Protein AF-0000000080182378 (afdb_homodimer)

Nearest PDB structures (foldseek):
  1mqw-assembly1_A-2  TM=9.073E-01  e=6.262E-17  Mycobacterium tuberculosis
  5i8u-assembly2_B  TM=9.066E-01  e=4.336E-16  Mycobacterium tuberculosis
  5i8u-assembly2_A  TM=9.101E-01  e=5.763E-16  Mycobacterium tuberculosis
  5i8u-assembly4_F  TM=8.871E-01  e=2.134E-15  Mycobacterium tuberculosis
  1vhz-assembly1_B  TM=8.682E-01  e=7.081E-13  Escherichia coli

Solvent-accessible surface area (backbone atoms only — not comparable to full-atom values): 18407 Å² total; per-residue (Å²): 98,101,53,77,39,77,75,45,78,44,81,76,46,75,58,89,72,41,34,36,31,39,28,36,30,31,39,56,89,62,49,76,49,73,45,60,32,38,43,40,67,50,29,20,33,34,44,40,37,70,87,63,37,33,49,34,31,31,37,75,27,71,45,60,72,42,72,38,45,36,47,39,56,46,54,54,66,87,66,48,88,63,56,60,70,58,43,33,53,49,35,38,25,26,61,54,10,33,45,59,78,39,75,44,82,52,45,56,30,30,48,59,36,83,36,17,46,24,41,30,43,30,30,39,29,29,68,65,41,87,52,72,57,55,57,56,85,91,41,75,73,52,43,62,50,78,35,43,57,69,53,51,55,47,30,42,62,69,54,51,37,27,42,16,60,43,42,16,47,51,29,37,59,70,64,53,75,133,96,101,51,76,40,78,74,45,76,42,80,76,46,76,58,90,72,40,36,36,30,40,29,37,30,31,40,55,89,63,49,76,49,75,45,61,31,38,44,42,67,53,28,20,33,34,45,38,36,68,87,62,37,34,50,34,29,31,38,75,28,70,45,60,71,42,74,37,46,34,48,39,56,46,53,53,68,88,67,47,89,64,58,62,69,60,43,31,53,49,34,38,24,28,61,55,10,34,46,57,77,41,76,44,81,53,46,56,29,29,48,58,37,84,36,16,47,24,42,30,43,30,30,38,28,28,67,63,41,86,54,71,56,56,57,54,84,91,42,74,73,51,43,62,50,79,35,43,57,67,51,50,54,49,30,42,63,70,55,51,38,27,42,17,62,42,43,17,48,50,28,37,58,72,64,52,75,133

Radius of gyration: 19.99 Å; Cα contacts (8 Å, |Δi|>4): 884; chains: 2; bounding box: 48×55×43 Å

Structure (mmCIF, N/CA/C/O backbone):
data_AF-0000000080182378-model_v1
#
loop_
_entity.id
_entity.type
_entity.pdbx_description
1 polymer 'ADP-ribose pyrophosphatase'
#
loop_
_atom_site.group_PDB
_atom_site.id
_atom_site.type_symbol
_atom_site.label_atom_id
_atom_site.label_alt_id
_atom_site.label_comp_id
_atom_site.label_asym_id
_atom_site.label_entity_id
_atom_site.label_seq_id
_atom_site.pdbx_PDB_ins_code
_atom_site.Cartn_x
_atom_site.Cartn_y
_atom_site.Cartn_z
_atom_site.occupancy
_atom_site.B_iso_or_equiv
_atom_site.auth_seq_id
_atom_site.auth_comp_id
_atom_site.auth_asym_id
_atom_site.auth_atom_id
_atom_site.pdbx_PDB_model_num
ATOM 1 N N . MET A 1 1 ? 6.867 29.266 -9.531 1 48.16 1 MET A N 1
ATOM 2 C CA . MET A 1 1 ? 6.504 28.047 -10.242 1 48.16 1 MET A CA 1
ATOM 3 C C . MET A 1 1 ? 5.602 27.156 -9.383 1 48.16 1 MET A C 1
ATOM 5 O O . MET A 1 1 ? 5.965 26.797 -8.266 1 48.16 1 MET A O 1
ATOM 9 N N . PRO A 1 2 ? 4.301 27.062 -9.664 1 62.22 2 PRO A N 1
ATOM 10 C CA . PRO A 1 2 ? 3.193 26.531 -8.875 1 62.22 2 PRO A CA 1
ATOM 11 C C . PRO A 1 2 ? 3.359 25.031 -8.578 1 62.22 2 PRO A C 1
ATOM 13 O O . PRO A 1 2 ? 2.545 24.453 -7.855 1 62.22 2 PRO A O 1
ATOM 16 N N . PHE A 1 3 ? 4.574 24.438 -9.055 1 82.94 3 PHE A N 1
ATOM 17 C CA . PHE A 1 3 ? 4.727 23 -8.914 1 82.94 3 PHE A CA 1
ATOM 18 C C . PHE A 1 3 ? 6.145 22.641 -8.477 1 82.94 3 PHE A C 1
ATOM 20 O O . PHE A 1 3 ? 7.047 23.484 -8.539 1 82.94 3 PHE A O 1
ATOM 27 N N . ILE A 1 4 ? 6.41 21.594 -7.77 1 91.62 4 ILE A N 1
ATOM 28 C CA . ILE A 1 4 ? 7.715 21.031 -7.438 1 91.62 4 ILE A CA 1
ATOM 29 C C . ILE A 1 4 ? 8.5 20.75 -8.719 1 91.62 4 ILE A C 1
ATOM 31 O O . ILE A 1 4 ? 8.023 20.031 -9.602 1 91.62 4 ILE A O 1
ATOM 35 N N . GLU A 1 5 ? 9.672 21.406 -8.805 1 94 5 GLU A N 1
ATOM 36 C CA . GLU A 1 5 ? 10.523 21.25 -9.977 1 94 5 GLU A CA 1
ATOM 37 C C . GLU A 1 5 ? 11.656 20.266 -9.711 1 94 5 GLU A C 1
ATOM 39 O O . GLU A 1 5 ? 12.383 20.391 -8.719 1 94 5 GLU A O 1
ATOM 44 N N . ARG A 1 6 ? 11.836 19.312 -10.547 1 97 6 ARG A N 1
ATOM 45 C CA . ARG A 1 6 ? 13.008 18.453 -10.477 1 97 6 ARG A CA 1
ATOM 46 C C . ARG A 1 6 ? 14.234 19.141 -11.062 1 97 6 ARG A C 1
ATOM 48 O O . ARG A 1 6 ? 14.266 19.453 -12.25 1 97 6 ARG A O 1
ATOM 55 N N . VAL A 1 7 ? 15.227 19.312 -10.266 1 97.81 7 VAL A N 1
ATOM 56 C CA . VAL A 1 7 ? 16.422 20.047 -10.648 1 97.81 7 VAL A CA 1
ATOM 57 C C . VAL A 1 7 ? 17.484 19.094 -11.188 1 97.81 7 VAL A C 1
ATOM 59 O O . VAL A 1 7 ? 18.203 19.422 -12.125 1 97.81 7 VAL A O 1
ATOM 62 N N . ALA A 1 8 ? 17.594 18 -10.539 1 98.19 8 ALA A N 1
ATOM 63 C CA . ALA A 1 8 ? 18.547 16.953 -10.914 1 98.19 8 ALA A CA 1
ATOM 64 C C . ALA A 1 8 ? 18.062 15.586 -10.461 1 98.19 8 ALA A C 1
ATOM 66 O O . ALA A 1 8 ? 17.203 15.477 -9.586 1 98.19 8 ALA A O 1
ATOM 67 N N . THR A 1 9 ? 18.625 14.539 -11.133 1 98.25 9 THR A N 1
ATOM 68 C CA . THR A 1 9 ? 18.297 13.164 -10.766 1 98.25 9 THR A CA 1
ATOM 69 C C . THR A 1 9 ? 19.547 12.281 -10.836 1 98.25 9 THR A C 1
ATOM 71 O O . THR A 1 9 ? 20.391 12.445 -11.727 1 98.25 9 THR A O 1
ATOM 74 N N . ARG A 1 10 ? 19.625 11.43 -9.836 1 97.94 10 ARG A N 1
ATOM 75 C CA . ARG A 1 10 ? 20.703 10.453 -9.797 1 97.94 10 ARG A CA 1
ATOM 76 C C . ARG A 1 10 ? 20.188 9.062 -9.438 1 97.94 10 ARG A C 1
ATOM 78 O O . ARG A 1 10 ? 19.391 8.914 -8.516 1 97.94 10 ARG A O 1
ATOM 85 N N . GLU A 1 11 ? 20.641 8.031 -10.188 1 98.31 11 GLU A N 1
ATOM 86 C CA . GLU A 1 11 ? 20.375 6.645 -9.82 1 98.31 11 GLU A CA 1
ATOM 87 C C . GLU A 1 11 ? 21.281 6.191 -8.68 1 98.31 11 GLU A C 1
ATOM 89 O O . GLU A 1 11 ? 22.516 6.199 -8.812 1 98.31 11 GLU A O 1
ATOM 94 N N . ILE A 1 12 ? 20.719 5.781 -7.602 1 98.12 12 ILE A N 1
ATOM 95 C CA . ILE A 1 12 ? 21.469 5.379 -6.41 1 98.12 12 ILE A CA 1
ATOM 96 C C . ILE A 1 12 ? 21.75 3.881 -6.457 1 98.12 12 ILE A C 1
ATOM 98 O O . ILE A 1 12 ? 22.797 3.424 -6.008 1 98.12 12 ILE A O 1
ATOM 102 N N . TYR A 1 13 ? 20.812 3.178 -6.926 1 97.88 13 TYR A N 1
ATOM 103 C CA . TYR A 1 13 ? 20.859 1.723 -6.84 1 97.88 13 TYR A CA 1
ATOM 104 C C . TYR A 1 13 ? 19.953 1.086 -7.883 1 97.88 13 TYR A C 1
ATOM 106 O O . TYR A 1 13 ? 18.906 1.645 -8.227 1 97.88 13 TYR A O 1
ATOM 114 N N . ARG A 1 14 ? 20.359 -0.115 -8.445 1 96.38 14 ARG A N 1
ATOM 115 C CA . ARG A 1 14 ? 19.562 -0.891 -9.383 1 96.38 14 ARG A CA 1
ATOM 116 C C . ARG A 1 14 ? 19.781 -2.387 -9.188 1 96.38 14 ARG A C 1
ATOM 118 O O . ARG A 1 14 ? 20.922 -2.83 -8.984 1 96.38 14 ARG A O 1
ATOM 125 N N . ASN A 1 15 ? 18.781 -3.162 -9.195 1 93.5 15 ASN A N 1
ATOM 126 C CA . ASN A 1 15 ? 18.812 -4.613 -9.359 1 93.5 15 ASN A CA 1
ATOM 127 C C . ASN A 1 15 ? 17.672 -5.102 -10.242 1 93.5 15 ASN A C 1
ATOM 129 O O . ASN A 1 15 ? 16.938 -4.297 -10.828 1 93.5 15 ASN A O 1
ATOM 133 N N . PRO A 1 16 ? 17.469 -6.348 -10.445 1 89.06 16 PRO A N 1
ATOM 134 C CA . PRO A 1 16 ? 16.469 -6.816 -11.398 1 89.06 16 PRO A CA 1
ATOM 135 C C . PRO A 1 16 ? 15.039 -6.43 -11 1 89.06 16 PRO A C 1
ATOM 137 O O . PRO A 1 16 ? 14.148 -6.379 -11.859 1 89.06 16 PRO A O 1
ATOM 140 N N . TRP A 1 17 ? 14.852 -6.031 -9.773 1 91.5 17 TRP A N 1
ATOM 141 C CA . TRP A 1 17 ? 13.477 -5.902 -9.297 1 91.5 17 TRP A CA 1
ATOM 142 C C . TRP A 1 17 ? 13.117 -4.438 -9.062 1 91.5 17 TRP A C 1
ATOM 144 O O . TRP A 1 17 ? 11.945 -4.07 -9.078 1 91.5 17 TRP A O 1
ATOM 154 N N . LEU A 1 18 ? 14.188 -3.576 -8.781 1 94.12 18 LEU A N 1
ATOM 155 C CA . LEU A 1 18 ? 13.844 -2.191 -8.484 1 94.12 18 LEU A CA 1
ATOM 156 C C . LEU A 1 18 ? 15.008 -1.258 -8.797 1 94.12 18 LEU A C 1
ATOM 158 O O . LEU A 1 18 ? 16.141 -1.706 -8.945 1 94.12 18 LEU A O 1
ATOM 162 N N . VAL A 1 19 ? 14.633 0.014 -8.984 1 96.44 19 VAL A N 1
ATOM 163 C CA . VAL A 1 19 ? 15.594 1.106 -9.125 1 96.44 19 VAL A CA 1
ATOM 164 C C . VAL A 1 19 ? 15.312 2.18 -8.07 1 96.44 19 VAL A C 1
ATOM 166 O O . VAL A 1 19 ? 14.156 2.557 -7.855 1 96.44 19 VAL A O 1
ATOM 169 N N . LEU A 1 20 ? 16.328 2.625 -7.355 1 98.31 20 LEU A N 1
ATOM 170 C CA . LEU A 1 20 ? 16.234 3.773 -6.461 1 98.31 20 LEU A CA 1
ATOM 171 C C . LEU A 1 20 ? 16.938 4.992 -7.066 1 98.31 20 LEU A C 1
ATOM 173 O O . LEU A 1 20 ? 18.109 4.926 -7.418 1 98.31 20 LEU A O 1
ATOM 177 N N . ARG A 1 21 ? 16.172 6.043 -7.195 1 98.44 21 ARG A N 1
ATOM 178 C CA . ARG A 1 21 ? 16.781 7.309 -7.613 1 98.44 21 ARG A CA 1
ATOM 179 C C . ARG A 1 21 ? 16.531 8.398 -6.574 1 98.44 21 ARG A C 1
ATOM 181 O O . ARG A 1 21 ? 15.57 8.336 -5.809 1 98.44 21 ARG A O 1
ATOM 188 N N . GLU A 1 22 ? 17.391 9.367 -6.535 1 98.31 22 GLU A N 1
ATOM 189 C CA . GLU A 1 22 ? 17.219 10.586 -5.754 1 98.31 22 GLU A CA 1
ATOM 190 C C . GLU A 1 22 ? 17.125 11.812 -6.664 1 98.31 22 GLU A C 1
ATOM 192 O O . GLU A 1 22 ? 17.953 12.008 -7.543 1 98.31 22 GLU A O 1
ATOM 197 N N . ASP A 1 23 ? 16.125 12.539 -6.457 1 98.12 23 ASP A N 1
ATOM 198 C CA . ASP A 1 23 ? 15.875 13.766 -7.211 1 98.12 23 ASP A CA 1
ATOM 199 C C . ASP A 1 23 ? 16.078 15 -6.34 1 98.12 23 ASP A C 1
ATOM 201 O O . ASP A 1 23 ? 15.492 15.117 -5.266 1 98.12 23 ASP A O 1
ATOM 205 N N . ASP A 1 24 ? 16.938 15.875 -6.789 1 98.06 24 ASP A N 1
ATOM 206 C CA . ASP A 1 24 ? 16.953 17.219 -6.238 1 98.06 24 ASP A CA 1
ATOM 207 C C . ASP A 1 24 ? 15.766 18.047 -6.758 1 98.06 24 ASP A C 1
ATOM 209 O O . ASP A 1 24 ? 15.508 18.062 -7.961 1 98.06 24 ASP A O 1
ATOM 213 N N . ILE A 1 25 ? 15.094 18.641 -5.766 1 96.81 25 ILE A N 1
ATOM 214 C CA . ILE A 1 25 ? 13.914 19.375 -6.203 1 96.81 25 ILE A CA 1
ATOM 215 C C . ILE A 1 25 ? 13.984 20.812 -5.676 1 96.81 25 ILE A C 1
ATOM 217 O O . ILE A 1 25 ? 14.805 21.125 -4.812 1 96.81 25 ILE A O 1
ATOM 221 N N . ARG A 1 26 ? 13.188 21.672 -6.34 1 95.44 26 ARG A N 1
ATOM 222 C CA . ARG A 1 26 ? 12.875 23.016 -5.859 1 95.44 26 ARG A CA 1
ATOM 223 C C . ARG A 1 26 ? 11.375 23.156 -5.602 1 95.44 26 ARG A C 1
ATOM 225 O O . ARG A 1 26 ? 10.555 22.891 -6.48 1 95.44 26 ARG A O 1
ATOM 232 N N . ARG A 1 27 ? 11.078 23.578 -4.395 1 92.56 27 ARG A N 1
ATOM 233 C CA . ARG A 1 27 ? 9.688 23.766 -4.016 1 92.56 27 ARG A CA 1
ATOM 234 C C . ARG A 1 27 ? 9.125 25.062 -4.574 1 92.56 27 ARG A C 1
ATOM 236 O O . ARG A 1 27 ? 9.875 25.906 -5.078 1 92.56 27 ARG A O 1
ATOM 243 N N . PRO A 1 28 ? 7.809 25.219 -4.531 1 88.06 28 PRO A N 1
ATOM 244 C CA . PRO A 1 28 ? 7.227 26.453 -5.066 1 88.06 28 PRO A CA 1
ATOM 245 C C . PRO A 1 28 ? 7.777 27.703 -4.391 1 88.06 28 PRO A C 1
ATOM 247 O O . PRO A 1 28 ? 7.879 28.75 -5.027 1 88.06 28 PRO A O 1
ATOM 250 N N . ASP A 1 29 ? 8.18 27.594 -3.135 1 90 29 ASP A N 1
ATOM 251 C CA . ASP A 1 29 ? 8.703 28.75 -2.408 1 90 29 ASP A CA 1
ATOM 252 C C . ASP A 1 29 ? 10.18 28.969 -2.705 1 90 29 ASP A C 1
ATOM 254 O O . ASP A 1 29 ? 10.82 29.859 -2.127 1 90 29 ASP A O 1
ATOM 258 N N . GLY A 1 30 ? 10.727 28.078 -3.512 1 92.38 30 GLY A N 1
ATOM 259 C CA . GLY A 1 30 ? 12.109 28.219 -3.936 1 92.38 30 GLY A CA 1
ATOM 260 C C . GLY A 1 30 ? 13.078 27.375 -3.123 1 92.38 30 GLY A C 1
ATOM 261 O O . GLY A 1 30 ? 14.227 27.188 -3.518 1 92.38 30 GLY A O 1
ATOM 262 N N . SER A 1 31 ? 12.672 26.812 -2.008 1 93.62 31 SER A N 1
ATOM 263 C CA . SER A 1 31 ? 13.562 26.047 -1.143 1 93.62 31 SER A CA 1
ATOM 264 C C . SER A 1 31 ? 13.938 24.719 -1.775 1 93.62 31 SER A C 1
ATOM 266 O O . SER A 1 31 ? 13.125 24.094 -2.465 1 93.62 31 SER A O 1
ATOM 268 N N . PRO A 1 32 ? 15.164 24.359 -1.488 1 95.19 32 PRO A N 1
ATOM 269 C CA . PRO A 1 32 ? 15.609 23.078 -2.035 1 95.19 32 PRO A CA 1
ATOM 270 C C . PRO A 1 32 ? 15.117 21.891 -1.217 1 95.19 32 PRO A C 1
ATOM 272 O O . PRO A 1 32 ? 14.672 22.062 -0.08 1 95.19 32 PRO A O 1
ATOM 275 N N . GLY A 1 33 ? 15.078 20.719 -1.892 1 94.31 33 GLY A N 1
ATOM 276 C CA . GLY A 1 33 ? 14.781 19.453 -1.24 1 94.31 33 GLY A CA 1
ATOM 277 C C . GLY A 1 33 ? 15.18 18.25 -2.068 1 94.31 33 GLY A C 1
ATOM 278 O O . GLY A 1 33 ? 15.828 18.391 -3.109 1 94.31 33 GLY A O 1
ATOM 279 N N . ILE A 1 34 ? 14.859 17.094 -1.517 1 96.06 34 ILE A N 1
ATOM 280 C CA . ILE A 1 34 ? 15.109 15.859 -2.256 1 96.06 34 ILE A CA 1
ATOM 281 C C . ILE A 1 34 ? 13.891 14.938 -2.152 1 96.06 34 ILE A C 1
ATOM 283 O O . ILE A 1 34 ? 13.125 15.023 -1.192 1 96.06 34 ILE A O 1
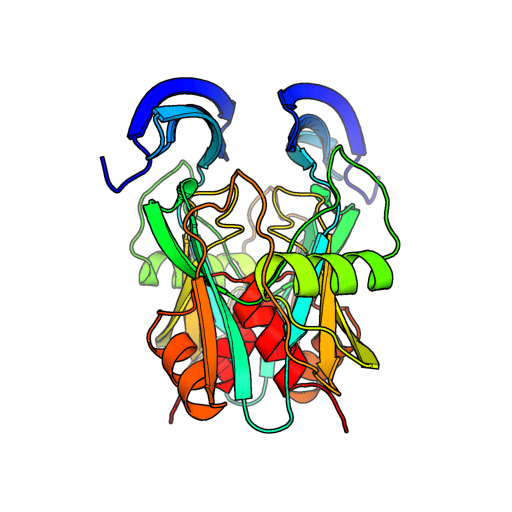ATOM 287 N N . TYR A 1 35 ? 13.75 14.188 -3.217 1 96.75 35 TYR A N 1
ATOM 288 C CA . TYR A 1 35 ? 12.898 13 -3.148 1 96.75 35 TYR A CA 1
ATOM 289 C C . TYR A 1 35 ? 13.688 11.75 -3.52 1 96.75 35 TYR A C 1
ATOM 291 O O . TYR A 1 35 ? 14.43 11.742 -4.504 1 96.75 35 TYR A O 1
ATOM 299 N N . SER A 1 36 ? 13.562 10.773 -2.666 1 97.56 36 SER A N 1
ATOM 300 C CA . SER A 1 36 ? 13.93 9.422 -3.09 1 97.56 36 SER A CA 1
ATOM 301 C C . SER A 1 36 ? 12.734 8.688 -3.682 1 97.56 36 SER A C 1
ATOM 303 O O . SER A 1 36 ? 11.641 8.688 -3.098 1 97.56 36 SER A O 1
ATOM 305 N N . VAL A 1 37 ? 12.961 8.07 -4.855 1 98.38 37 VAL A N 1
ATOM 306 C CA . VAL A 1 37 ? 11.875 7.395 -5.555 1 98.38 37 VAL A CA 1
ATOM 307 C C . VAL A 1 37 ? 12.289 5.969 -5.902 1 98.38 37 VAL A C 1
ATOM 309 O O . VAL A 1 37 ? 13.328 5.758 -6.539 1 98.38 37 VAL A O 1
ATOM 312 N N . VAL A 1 38 ? 11.516 4.996 -5.453 1 97.81 38 VAL A N 1
ATOM 313 C CA . VAL A 1 38 ? 11.688 3.604 -5.859 1 97.81 38 VAL A CA 1
ATOM 314 C C . VAL A 1 38 ? 10.805 3.311 -7.07 1 97.81 38 VAL A C 1
ATOM 316 O O . VAL A 1 38 ? 9.578 3.416 -6.996 1 97.81 38 VAL A O 1
ATOM 319 N N . ASP A 1 39 ? 11.469 2.949 -8.148 1 95.88 39 ASP A N 1
ATOM 320 C CA . ASP A 1 39 ? 10.766 2.574 -9.367 1 95.88 39 ASP A CA 1
ATOM 321 C C . ASP A 1 39 ? 10.711 1.057 -9.523 1 95.88 39 ASP A C 1
ATOM 323 O O . ASP A 1 39 ? 11.734 0.378 -9.445 1 95.88 39 ASP A O 1
ATOM 327 N N . LYS A 1 40 ? 9.57 0.537 -9.656 1 94.88 40 LYS A N 1
ATOM 328 C CA . LYS A 1 40 ? 9.258 -0.843 -10.008 1 94.88 40 LYS A CA 1
ATOM 329 C C . LYS A 1 40 ? 8.234 -0.897 -11.141 1 94.88 40 LYS A C 1
ATOM 331 O O . LYS A 1 40 ? 7.445 0.034 -11.312 1 94.88 40 LYS A O 1
ATOM 336 N N . PRO A 1 41 ? 8.289 -1.984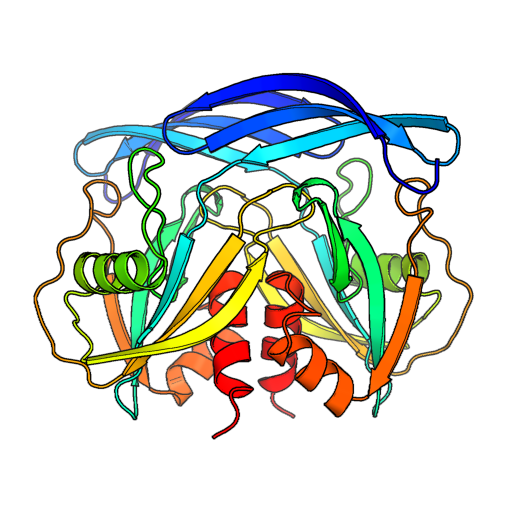 -11.945 1 94.44 41 PRO A N 1
ATOM 337 C CA . PRO A 1 41 ? 7.215 -2.109 -12.93 1 94.44 41 PRO A CA 1
ATOM 338 C C . PRO A 1 41 ? 5.828 -2.145 -12.289 1 94.44 41 PRO A C 1
ATOM 340 O O . PRO A 1 41 ? 5.664 -2.688 -11.195 1 94.44 41 PRO A O 1
ATOM 343 N N . HIS A 1 42 ? 4.879 -1.525 -13.031 1 95.62 42 HIS A N 1
ATOM 344 C CA . HIS A 1 42 ? 3.494 -1.658 -12.602 1 95.62 42 HIS A CA 1
ATOM 345 C C . HIS A 1 42 ? 3.078 -3.123 -12.523 1 95.62 42 HIS A C 1
ATOM 347 O O . HIS A 1 42 ? 3.688 -3.98 -13.172 1 95.62 42 HIS A O 1
ATOM 353 N N . TYR A 1 43 ? 2.115 -3.385 -11.711 1 97 43 TYR A N 1
ATOM 354 C CA . TYR A 1 43 ? 1.758 -4.781 -11.492 1 97 43 TYR A CA 1
ATOM 355 C C . TYR A 1 43 ? 0.251 -4.984 -11.609 1 97 43 TYR A C 1
ATOM 357 O O . TYR A 1 43 ? -0.502 -4.016 -11.742 1 97 43 TYR A O 1
ATOM 365 N N . ALA A 1 44 ? -0.156 -6.254 -11.68 1 98.31 44 ALA A N 1
ATOM 366 C CA . ALA A 1 44 ? -1.559 -6.66 -11.633 1 98.31 44 ALA A CA 1
ATOM 367 C C . ALA A 1 44 ? -1.88 -7.383 -10.328 1 98.31 44 ALA A C 1
ATOM 369 O O . ALA A 1 44 ? -1.073 -8.172 -9.836 1 98.31 44 ALA A O 1
ATOM 370 N N . LEU A 1 45 ? -2.988 -7.062 -9.773 1 98.81 45 LEU A N 1
ATOM 371 C CA . LEU A 1 45 ? -3.562 -7.734 -8.617 1 98.81 45 LEU A CA 1
ATOM 372 C C . LEU A 1 45 ? -4.93 -8.32 -8.945 1 98.81 45 LEU A C 1
ATOM 374 O O . LEU A 1 45 ? -5.797 -7.621 -9.477 1 98.81 45 LEU A O 1
ATOM 378 N N . VAL A 1 46 ? -5.125 -9.57 -8.688 1 98.94 46 VAL A N 1
ATOM 379 C CA . VAL A 1 46 ? -6.34 -10.258 -9.125 1 98.94 46 VAL A CA 1
ATOM 380 C C . VAL A 1 46 ? -7.129 -10.727 -7.902 1 98.94 46 VAL A C 1
ATOM 382 O O . VAL A 1 46 ? -6.562 -11.32 -6.98 1 98.94 46 VAL A O 1
ATOM 385 N N . VAL A 1 47 ? -8.367 -10.414 -7.883 1 98.94 47 VAL A N 1
ATOM 386 C CA . VAL A 1 47 ? -9.328 -10.953 -6.922 1 98.94 47 VAL A CA 1
ATOM 387 C C . VAL A 1 47 ? -10.117 -12.094 -7.559 1 98.94 47 VAL A C 1
ATOM 389 O O . VAL A 1 47 ? -11.156 -11.867 -8.18 1 98.94 47 VAL A O 1
ATOM 392 N N . PRO A 1 48 ? -9.578 -13.281 -7.43 1 98.88 48 PRO A N 1
ATOM 393 C CA . PRO A 1 48 ? -10.328 -14.414 -7.973 1 98.88 48 PRO A CA 1
ATOM 394 C C . PRO A 1 48 ? -11.57 -14.742 -7.156 1 98.88 48 PRO A C 1
ATOM 396 O O . PRO A 1 48 ? -11.484 -14.984 -5.949 1 98.88 48 PRO A O 1
ATOM 399 N N . TYR A 1 49 ? -12.672 -14.773 -7.777 1 98.69 49 TYR A N 1
ATOM 400 C CA . TYR A 1 49 ? -13.969 -14.961 -7.125 1 98.69 49 TYR A CA 1
ATOM 401 C C . TYR A 1 49 ? -14.836 -15.945 -7.902 1 98.69 49 TYR A C 1
ATOM 403 O O . TYR A 1 49 ? -15.117 -15.734 -9.086 1 98.69 49 TYR A O 1
ATOM 411 N N . ASP A 1 50 ? -15.258 -17.062 -7.316 1 97.69 50 ASP A N 1
ATOM 412 C CA . ASP A 1 50 ? -16.031 -18.078 -8.023 1 97.69 50 ASP A CA 1
ATOM 413 C C . ASP A 1 50 ? -17.531 -17.922 -7.734 1 97.69 50 ASP A C 1
ATOM 415 O O . ASP A 1 50 ? -18.312 -18.828 -8.016 1 97.69 50 ASP A O 1
ATOM 419 N N . GLY A 1 51 ? -17.984 -16.844 -7.137 1 95.5 51 GLY A N 1
ATOM 420 C CA . GLY A 1 51 ? -19.359 -16.578 -6.77 1 95.5 51 GLY A CA 1
ATOM 421 C C . GLY A 1 51 ? -19.625 -16.75 -5.285 1 95.5 51 GLY A C 1
ATOM 422 O O . GLY A 1 51 ? -20.609 -16.234 -4.762 1 95.5 51 GLY A O 1
ATOM 423 N N . ARG A 1 52 ? -18.75 -17.531 -4.613 1 95.88 52 ARG A N 1
ATOM 424 C CA . ARG A 1 52 ? -18.938 -17.797 -3.191 1 95.88 52 ARG A CA 1
ATOM 425 C C . ARG A 1 52 ? -17.625 -17.641 -2.432 1 95.88 52 ARG A C 1
ATOM 427 O O . ARG A 1 52 ? -17.625 -17.234 -1.265 1 95.88 52 ARG A O 1
ATOM 434 N N . ARG A 1 53 ? -16.516 -18.031 -3.064 1 98.06 53 ARG A N 1
ATOM 435 C CA . ARG A 1 53 ? -15.219 -18.078 -2.414 1 98.06 53 ARG A CA 1
ATOM 436 C C . ARG A 1 53 ? -14.188 -17.266 -3.184 1 98.06 53 ARG A C 1
ATOM 438 O O . ARG A 1 53 ? -14.359 -17 -4.379 1 98.06 53 ARG A O 1
ATOM 445 N N . PHE A 1 54 ? -13.18 -16.875 -2.436 1 98.88 54 PHE A N 1
ATOM 446 C CA . PHE A 1 54 ? -12.016 -16.188 -2.986 1 98.88 54 PHE A CA 1
ATOM 447 C C . PHE A 1 54 ? -10.781 -17.078 -2.91 1 98.88 54 PHE A C 1
ATOM 449 O O . PHE A 1 54 ? -10.594 -17.812 -1.936 1 98.88 54 PHE A O 1
ATOM 456 N N . ARG A 1 55 ? -9.93 -17.062 -3.924 1 98.88 55 ARG A N 1
ATOM 457 C CA . ARG A 1 55 ? -8.633 -17.734 -3.881 1 98.88 55 ARG A CA 1
ATOM 458 C C . ARG A 1 55 ? -7.535 -16.781 -3.406 1 98.88 55 ARG A C 1
ATOM 460 O O . ARG A 1 55 ? -7.371 -15.688 -3.961 1 98.88 55 ARG A O 1
ATOM 467 N N . LEU A 1 56 ? -6.879 -17.156 -2.338 1 98.81 56 LEU A N 1
ATOM 468 C CA . LEU A 1 56 ? -5.742 -16.406 -1.834 1 98.81 56 LEU A CA 1
ATOM 469 C C . LEU A 1 56 ? -4.445 -17.188 -1.982 1 98.81 56 LEU A C 1
ATOM 471 O O . LEU A 1 56 ? -4.477 -18.406 -2.189 1 98.81 56 LEU A O 1
ATOM 475 N N . VAL A 1 57 ? -3.395 -16.5 -1.953 1 98.31 57 VAL A N 1
ATOM 476 C CA . VAL A 1 57 ? -2.072 -17.109 -1.876 1 98.31 57 VAL A CA 1
ATOM 477 C C . VAL A 1 57 ? -1.392 -16.703 -0.57 1 98.31 57 VAL A C 1
ATOM 479 O O . VAL A 1 57 ? -1.726 -15.672 0.018 1 98.31 57 VAL A O 1
ATOM 482 N N . GLU A 1 58 ? -0.5 -17.562 -0.081 1 97.44 58 GLU A N 1
ATOM 483 C CA . GLU A 1 58 ? 0.32 -17.281 1.093 1 97.44 58 GLU A CA 1
ATOM 484 C C . GLU A 1 58 ? 1.807 -17.406 0.769 1 97.44 58 GLU A C 1
ATOM 486 O O . GLU A 1 58 ? 2.24 -18.375 0.158 1 97.44 58 GLU A O 1
ATOM 491 N N . GLN A 1 59 ? 2.516 -16.453 1.056 1 94.25 59 GLN A N 1
ATOM 492 C CA . GLN A 1 59 ? 3.961 -16.484 0.853 1 94.25 59 GLN A CA 1
ATOM 493 C C . GLN A 1 59 ? 4.691 -15.75 1.978 1 94.25 59 GLN A C 1
ATOM 495 O O . GLN A 1 59 ? 4.09 -14.945 2.689 1 94.25 59 GLN A O 1
ATOM 500 N N . PHE A 1 60 ? 5.977 -16.109 2.121 1 94.62 60 PHE A N 1
ATOM 501 C CA . PHE A 1 60 ? 6.82 -15.414 3.082 1 94.62 60 PHE A CA 1
ATOM 502 C C . PHE A 1 60 ? 7.273 -14.062 2.527 1 94.62 60 PHE A C 1
ATOM 504 O O . PHE A 1 60 ? 7.926 -14.008 1.482 1 94.62 60 PHE A O 1
ATOM 511 N N . ARG A 1 61 ? 6.898 -13.023 3.168 1 95.44 61 ARG A N 1
ATOM 512 C CA . ARG A 1 61 ? 7.359 -11.68 2.836 1 95.44 61 ARG A CA 1
ATOM 513 C C . ARG A 1 61 ? 8.578 -11.297 3.67 1 95.44 61 ARG A C 1
ATOM 515 O O . ARG A 1 61 ? 8.438 -10.875 4.82 1 95.44 61 ARG A O 1
ATOM 522 N N . TYR A 1 62 ? 9.68 -11.352 3.066 1 95.62 62 TYR A N 1
ATOM 523 C CA . TYR A 1 62 ? 10.969 -11.242 3.73 1 95.62 62 TYR A CA 1
ATOM 524 C C . TYR A 1 62 ? 11.102 -9.906 4.453 1 95.62 62 TYR A C 1
ATOM 526 O O . TYR A 1 62 ? 11.523 -9.859 5.609 1 95.62 62 TYR A O 1
ATOM 534 N N . PRO A 1 63 ? 10.688 -8.766 3.83 1 97.31 63 PRO A N 1
ATOM 535 C CA . PRO A 1 63 ? 10.914 -7.477 4.488 1 97.31 63 PRO A CA 1
ATOM 536 C C . PRO A 1 63 ? 10.172 -7.355 5.816 1 97.31 63 PRO A C 1
ATOM 538 O O . PRO A 1 63 ? 10.617 -6.645 6.719 1 97.31 63 PRO A O 1
ATOM 541 N N . VAL A 1 64 ? 9.039 -8.078 5.918 1 96.88 64 VAL A N 1
ATOM 542 C CA . VAL A 1 64 ? 8.258 -7.941 7.145 1 96.88 64 VAL A CA 1
ATOM 543 C C . VAL A 1 64 ? 8.477 -9.164 8.031 1 96.88 64 VAL A C 1
ATOM 545 O O . VAL A 1 64 ? 7.949 -9.234 9.141 1 96.88 64 VAL A O 1
ATOM 548 N N . GLY A 1 65 ? 9.172 -10.188 7.562 1 95.06 65 GLY A N 1
ATOM 549 C CA . GLY A 1 65 ? 9.547 -11.352 8.344 1 95.06 65 GLY A CA 1
ATOM 550 C C . GLY A 1 65 ? 8.359 -12.227 8.719 1 95.06 65 GLY A C 1
ATOM 551 O O . GLY A 1 65 ? 8.336 -12.82 9.797 1 95.06 65 GLY A O 1
ATOM 552 N N . ALA A 1 66 ? 7.383 -12.273 7.859 1 95.31 66 ALA A N 1
ATOM 553 C CA . ALA A 1 66 ? 6.176 -13.023 8.188 1 95.31 66 ALA A CA 1
ATOM 554 C C . ALA A 1 66 ? 5.52 -13.586 6.926 1 95.31 66 ALA A C 1
ATOM 556 O O . ALA A 1 66 ? 5.668 -13.023 5.84 1 95.31 66 ALA A O 1
ATOM 557 N N . ARG A 1 67 ? 4.84 -14.727 7.121 1 95.69 67 ARG A N 1
ATOM 558 C CA . ARG A 1 67 ? 3.984 -15.203 6.043 1 95.69 67 ARG A CA 1
ATOM 559 C C . ARG A 1 67 ? 2.713 -14.367 5.941 1 95.69 67 ARG A C 1
ATOM 561 O O . ARG A 1 67 ? 2.146 -13.961 6.961 1 95.69 67 ARG A O 1
ATOM 568 N N . ARG A 1 68 ? 2.264 -14.078 4.73 1 97.12 68 ARG A N 1
ATOM 569 C CA . ARG A 1 68 ? 1.093 -13.242 4.488 1 97.12 68 ARG A CA 1
ATOM 570 C C . ARG A 1 68 ? 0.139 -13.906 3.502 1 97.12 68 ARG A C 1
ATOM 572 O O . ARG A 1 68 ? 0.557 -14.352 2.436 1 97.12 68 ARG A O 1
ATOM 579 N N . TRP A 1 69 ? -1.12 -13.984 3.928 1 98.56 69 TRP A N 1
ATOM 580 C CA . TRP A 1 6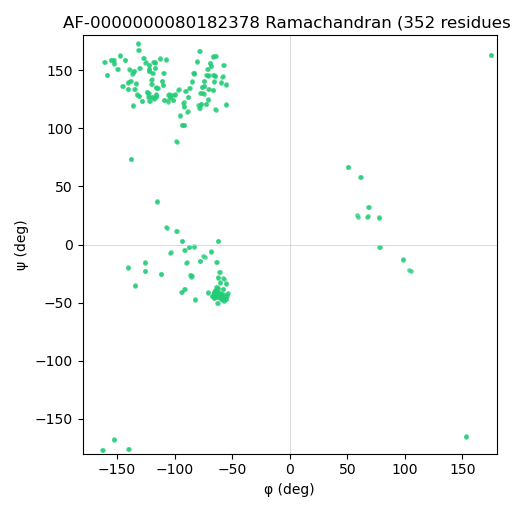9 ? -2.178 -14.258 2.961 1 98.56 69 TRP A CA 1
ATOM 581 C C . TRP A 1 69 ? -2.527 -13.008 2.166 1 98.56 69 TRP A C 1
ATOM 583 O O . TRP A 1 69 ? -2.717 -11.93 2.742 1 98.56 69 TRP A O 1
ATOM 593 N N . GLU A 1 70 ? -2.566 -13.133 0.848 1 98.62 70 GLU A N 1
ATOM 594 C CA . GLU A 1 70 ? -2.799 -12.016 -0.067 1 98.62 70 GLU A CA 1
ATOM 595 C C . GLU A 1 70 ? -3.559 -12.469 -1.31 1 98.62 70 GLU A C 1
ATOM 597 O O . GLU A 1 70 ? -3.672 -13.672 -1.569 1 98.62 70 GLU A O 1
ATOM 602 N N . PHE A 1 71 ? -4.137 -11.516 -2.027 1 98.88 71 PHE A N 1
ATOM 603 C CA . PHE A 1 71 ? -4.59 -11.836 -3.375 1 98.88 71 PHE A CA 1
ATOM 604 C C . PHE A 1 71 ? -3.404 -12.008 -4.316 1 98.88 71 PHE A C 1
ATOM 606 O O . PHE A 1 71 ? -2.373 -11.352 -4.152 1 98.88 71 PHE A O 1
ATOM 613 N N . PRO A 1 72 ? -3.512 -12.945 -5.324 1 98.31 72 PRO A N 1
ATOM 614 C CA . PRO A 1 72 ? -2.42 -13.086 -6.293 1 98.31 72 PRO A CA 1
ATOM 615 C C . PRO A 1 72 ? -2.088 -11.766 -6.992 1 98.31 72 PRO A C 1
ATOM 617 O O . PRO A 1 72 ? -2.992 -11.008 -7.348 1 98.31 72 PRO A O 1
ATOM 620 N N . GLN A 1 73 ? -0.853 -11.539 -7.113 1 97.62 73 GLN A N 1
ATOM 621 C CA . GLN A 1 73 ? -0.378 -10.305 -7.719 1 97.62 73 GLN A CA 1
ATOM 622 C C . GLN A 1 73 ? 1.064 -10.438 -8.195 1 97.62 73 GLN A C 1
ATOM 624 O O . GLN A 1 73 ? 1.81 -11.289 -7.699 1 97.62 73 GLN A O 1
ATOM 629 N N . GLY A 1 74 ? 1.397 -9.578 -9.156 1 95 74 GLY A N 1
ATOM 630 C CA . GLY A 1 74 ? 2.771 -9.609 -9.633 1 95 74 GLY A CA 1
ATOM 631 C C . GLY A 1 74 ? 3.021 -8.688 -10.812 1 95 74 GLY A C 1
ATOM 632 O O . GLY A 1 74 ? 2.078 -8.18 -11.414 1 95 74 GLY A O 1
ATOM 633 N N . ALA A 1 75 ? 4.266 -8.438 -11.031 1 93.12 75 ALA A N 1
ATOM 634 C CA . ALA A 1 75 ? 4.742 -7.633 -12.156 1 93.12 75 ALA A CA 1
ATOM 635 C C . ALA A 1 75 ? 5.422 -8.508 -13.211 1 93.12 75 ALA A C 1
ATOM 637 O O . ALA A 1 75 ? 5.805 -9.641 -12.922 1 93.12 75 ALA A O 1
ATOM 638 N N . ALA A 1 76 ? 5.469 -7.941 -14.367 1 87.06 76 ALA A N 1
ATOM 639 C CA . ALA A 1 76 ? 6.133 -8.68 -15.438 1 87.06 76 ALA A CA 1
ATOM 640 C C . ALA A 1 76 ? 7.625 -8.852 -15.148 1 87.06 76 ALA A C 1
ATOM 642 O O . ALA A 1 76 ? 8.258 -7.949 -14.586 1 87.06 76 ALA A O 1
ATOM 643 N N . PRO A 1 77 ? 8.133 -9.977 -15.562 1 78.62 77 PRO A N 1
ATOM 644 C CA . PRO A 1 77 ? 9.57 -10.188 -15.383 1 78.62 77 PRO A CA 1
ATOM 645 C C . PRO A 1 77 ? 10.414 -9.266 -16.266 1 78.62 77 PRO A C 1
ATOM 647 O O . PRO A 1 77 ? 9.922 -8.734 -17.25 1 78.62 77 PRO A O 1
ATOM 650 N N . ASP A 1 78 ? 11.609 -9.008 -15.797 1 78.88 78 ASP A N 1
ATOM 651 C CA . ASP A 1 78 ? 12.641 -8.312 -16.578 1 78.88 78 ASP A CA 1
ATOM 652 C C . ASP A 1 78 ? 12.164 -6.93 -17 1 78.88 78 ASP A C 1
ATOM 654 O O . ASP A 1 78 ? 12.477 -6.473 -18.109 1 78.88 78 ASP A O 1
ATOM 658 N N . HIS A 1 79 ? 11.289 -6.414 -16.328 1 72.56 79 HIS A N 1
ATOM 659 C CA . HIS A 1 79 ? 10.773 -5.066 -16.531 1 72.56 79 HIS A CA 1
ATOM 660 C C . HIS A 1 79 ? 10 -4.977 -17.844 1 72.56 79 HIS A C 1
ATOM 662 O O . HIS A 1 79 ? 10.008 -3.932 -18.5 1 72.56 79 HIS A O 1
ATOM 668 N N . ALA A 1 80 ? 9.492 -6.219 -18.25 1 77.88 80 ALA A N 1
ATOM 669 C CA . ALA A 1 80 ? 8.68 -6.219 -19.469 1 77.88 80 ALA A CA 1
ATOM 670 C C . ALA A 1 80 ? 7.371 -5.461 -19.25 1 77.88 80 ALA A C 1
ATOM 672 O O . ALA A 1 80 ? 6.922 -5.301 -18.109 1 77.88 80 ALA A O 1
ATOM 673 N N . HIS A 1 81 ? 6.969 -4.824 -20.344 1 79.5 81 HIS A N 1
ATOM 674 C CA . HIS A 1 81 ? 5.645 -4.211 -20.297 1 79.5 81 HIS A CA 1
ATOM 675 C C . HIS A 1 81 ? 4.586 -5.137 -20.891 1 79.5 81 HIS A C 1
ATOM 677 O O . HIS A 1 81 ? 4.676 -5.52 -22.062 1 79.5 81 HIS A O 1
ATOM 683 N N . LEU A 1 82 ? 3.75 -5.621 -20.031 1 86.44 82 LEU A N 1
ATOM 684 C CA . LEU A 1 82 ? 2.598 -6.398 -20.469 1 86.44 82 LEU A CA 1
ATOM 685 C C . LEU A 1 82 ? 1.304 -5.621 -20.25 1 86.44 82 LEU A C 1
ATOM 687 O O . LEU A 1 82 ? 1.188 -4.852 -19.297 1 86.44 82 LEU A O 1
ATOM 691 N N . GLU A 1 83 ? 0.386 -5.91 -21.172 1 94.25 83 GLU A N 1
ATOM 692 C CA . GLU A 1 83 ? -0.951 -5.363 -20.953 1 94.25 83 GLU A CA 1
ATOM 693 C C . GLU A 1 83 ? -1.543 -5.852 -19.641 1 94.25 83 GLU A C 1
ATOM 695 O O . GLU A 1 83 ? -1.382 -7.02 -19.281 1 94.25 83 GLU A O 1
ATOM 700 N N . PRO A 1 84 ? -2.174 -5.004 -18.969 1 95.31 84 PRO A N 1
ATOM 701 C CA . PRO A 1 84 ? -2.65 -5.309 -17.625 1 95.31 84 PRO A CA 1
ATOM 702 C C . PRO A 1 84 ? -3.492 -6.582 -17.562 1 95.31 84 PRO A C 1
ATOM 704 O O . PRO A 1 84 ? -3.312 -7.41 -16.672 1 95.31 84 PRO A O 1
ATOM 707 N N . PHE A 1 85 ? -4.383 -6.789 -18.547 1 97.31 85 PHE A N 1
ATOM 708 C CA . PHE A 1 85 ? -5.238 -7.969 -18.547 1 97.31 85 PHE A CA 1
ATOM 709 C C . PHE A 1 85 ? -4.41 -9.234 -18.719 1 97.31 85 PHE A C 1
ATOM 711 O O . PHE A 1 85 ? -4.652 -10.242 -18.047 1 97.31 85 PHE A O 1
ATOM 718 N N . GLU A 1 86 ? -3.475 -9.148 -19.625 1 96.56 86 GLU A N 1
ATOM 719 C CA . GLU A 1 86 ? -2.586 -10.281 -19.859 1 96.56 86 GLU A CA 1
ATOM 720 C C . GLU A 1 86 ? -1.765 -10.602 -18.609 1 96.56 86 GLU A C 1
ATOM 722 O O . GLU A 1 86 ? -1.604 -11.766 -18.25 1 96.56 86 GLU A O 1
ATOM 727 N N . LEU A 1 87 ? -1.262 -9.594 -18 1 97 87 LEU A N 1
ATOM 728 C CA . LEU A 1 87 ? -0.477 -9.773 -16.781 1 97 87 LEU A CA 1
ATOM 729 C C . LEU A 1 87 ? -1.323 -10.398 -15.68 1 97 87 LEU A C 1
ATOM 731 O O . LEU A 1 87 ? -0.869 -11.312 -14.984 1 97 87 LEU A O 1
ATOM 735 N N . ALA A 1 88 ? -2.539 -9.914 -15.547 1 98.25 88 ALA A N 1
ATOM 736 C CA . ALA A 1 88 ? -3.455 -10.445 -14.539 1 98.25 88 ALA A CA 1
ATOM 737 C C . ALA A 1 88 ? -3.697 -11.938 -14.742 1 98.25 88 ALA A C 1
ATOM 739 O O . ALA A 1 88 ? -3.596 -12.727 -13.797 1 98.25 88 ALA A O 1
ATOM 740 N N . ALA A 1 89 ? -3.975 -12.297 -15.992 1 97.88 89 ALA A N 1
ATOM 741 C CA . ALA A 1 89 ? -4.234 -13.695 -16.312 1 97.88 89 ALA A CA 1
ATOM 742 C C . ALA A 1 89 ? -3 -14.555 -16.062 1 97.88 89 ALA A C 1
ATOM 744 O O . ALA A 1 89 ? -3.107 -15.664 -15.539 1 97.88 89 ALA A O 1
ATOM 745 N N . ARG A 1 90 ? -1.9 -14.062 -16.422 1 95.44 90 ARG A N 1
ATOM 746 C CA . ARG A 1 90 ? -0.646 -14.781 -16.234 1 95.44 90 ARG A CA 1
ATOM 747 C C . ARG A 1 90 ? -0.37 -15.023 -14.75 1 95.44 90 ARG A C 1
ATOM 749 O O . ARG A 1 90 ? -0.071 -16.141 -14.344 1 95.44 90 ARG A O 1
ATOM 756 N N . GLU A 1 91 ? -0.444 -13.992 -13.898 1 96.62 91 GLU A N 1
ATOM 757 C CA . GLU A 1 91 ? -0.177 -14.109 -12.469 1 96.62 91 GLU A CA 1
ATOM 758 C C . GLU A 1 91 ? -1.157 -15.062 -11.797 1 96.62 91 GLU A C 1
ATOM 760 O O . GLU A 1 91 ? -0.77 -15.859 -10.938 1 96.62 91 GLU A O 1
ATOM 765 N N . LEU A 1 92 ? -2.436 -14.922 -12.203 1 98.12 92 LEU A N 1
ATOM 766 C CA . LEU A 1 92 ? -3.445 -15.82 -11.656 1 98.12 92 LEU A CA 1
ATOM 767 C C . LEU A 1 92 ? -3.08 -17.281 -11.93 1 98.12 92 LEU A C 1
ATOM 769 O O . LEU A 1 92 ? -3.092 -18.109 -11.016 1 98.12 92 LEU A O 1
ATOM 773 N N . ARG A 1 93 ? -2.732 -17.578 -13.133 1 97 93 ARG A N 1
ATOM 774 C CA . ARG A 1 93 ? -2.396 -18.938 -13.531 1 97 93 ARG A CA 1
ATOM 775 C C . ARG A 1 93 ? -1.124 -19.406 -12.836 1 97 93 ARG A C 1
ATOM 777 O O . ARG A 1 93 ? -1.085 -20.516 -12.281 1 97 93 ARG A O 1
ATOM 784 N N . GLU A 1 94 ? -0.125 -18.656 -12.789 1 95.62 94 GLU A N 1
ATOM 785 C CA . GLU A 1 94 ? 1.166 -19.062 -12.234 1 95.62 94 GLU A CA 1
ATOM 786 C C . GLU A 1 94 ? 1.069 -19.297 -10.734 1 95.62 94 GLU A C 1
ATOM 788 O O . GLU A 1 94 ? 1.564 -20.297 -10.227 1 95.62 94 GLU A O 1
ATOM 793 N N . GLU A 1 95 ? 0.41 -18.422 -10.039 1 96.81 95 GLU A N 1
ATOM 794 C CA . GLU A 1 95 ? 0.418 -18.469 -8.578 1 96.81 95 GLU A CA 1
ATOM 795 C C . GLU A 1 95 ? -0.652 -19.422 -8.055 1 96.81 95 GLU A C 1
ATOM 797 O O . GLU A 1 95 ? -0.506 -20 -6.969 1 96.81 95 GLU A O 1
ATOM 802 N N . THR A 1 96 ? -1.753 -19.625 -8.789 1 97.38 96 THR A N 1
ATOM 803 C CA . THR A 1 96 ? -2.875 -20.359 -8.219 1 97.38 96 THR A CA 1
ATOM 804 C C . THR A 1 96 ? -3.268 -21.531 -9.117 1 97.38 96 THR A C 1
ATOM 806 O O . THR A 1 96 ? -4.004 -22.422 -8.695 1 97.38 96 THR A O 1
ATOM 809 N N . GLY A 1 97 ? -2.801 -21.578 -10.391 1 97.12 97 GLY A N 1
ATOM 810 C CA . GLY A 1 97 ? -3.229 -22.578 -11.359 1 97.12 97 GLY A CA 1
ATOM 811 C C . GLY A 1 97 ? -4.594 -22.281 -11.953 1 97.12 97 GLY A C 1
ATOM 812 O O . GLY A 1 97 ? -5.043 -22.984 -12.859 1 97.12 97 GLY A O 1
ATOM 813 N N . LEU A 1 98 ? -5.223 -21.219 -11.516 1 98.31 98 LEU A N 1
ATOM 814 C CA . LEU A 1 98 ? -6.582 -20.922 -11.945 1 98.31 98 LEU A CA 1
ATOM 815 C C . LEU A 1 98 ? -6.574 -20.172 -13.281 1 98.31 98 LEU A C 1
ATOM 817 O O . LEU A 1 98 ? -5.648 -19.422 -13.57 1 98.31 98 LEU A O 1
ATOM 821 N N . ARG A 1 99 ? -7.555 -20.422 -14.023 1 98.12 99 ARG A N 1
ATOM 822 C CA . ARG A 1 99 ? -7.914 -19.625 -15.188 1 98.12 99 ARG A CA 1
ATOM 823 C C . ARG A 1 99 ? -9.289 -18.984 -15.016 1 98.12 99 ARG A C 1
ATOM 825 O O . ARG A 1 99 ? -10.102 -19.453 -14.219 1 98.12 99 ARG A O 1
ATOM 832 N N . ALA A 1 100 ? -9.516 -17.922 -15.727 1 98.56 100 ALA A N 1
ATOM 833 C CA . ALA A 1 100 ? -10.797 -17.234 -15.648 1 98.56 100 ALA A CA 1
ATOM 834 C C . ALA A 1 100 ? -11.305 -16.844 -17.031 1 98.56 100 ALA A C 1
ATOM 836 O O . ALA A 1 100 ? -10.508 -16.531 -17.922 1 98.56 100 ALA A O 1
ATOM 837 N N . SER A 1 101 ? -12.578 -16.844 -17.203 1 98.19 101 SER A N 1
ATOM 838 C CA . SER A 1 101 ? -13.164 -16.469 -18.484 1 98.19 101 SER A CA 1
ATOM 839 C C . SER A 1 101 ? -13.445 -14.969 -18.531 1 98.19 101 SER A C 1
ATOM 841 O O . SER A 1 101 ? -13.703 -14.414 -19.609 1 98.19 101 SER A O 1
ATOM 843 N N . SER A 1 102 ? -13.445 -14.297 -17.359 1 98.38 102 SER A N 1
ATOM 844 C CA . SER A 1 102 ? -13.727 -12.859 -17.312 1 98.38 102 SER A CA 1
ATOM 845 C C . SER A 1 102 ? -12.828 -12.156 -16.312 1 98.38 102 SER A C 1
ATOM 847 O O . SER A 1 102 ? -12.609 -12.664 -15.203 1 98.38 102 SER A O 1
ATOM 849 N N . PHE A 1 103 ? -12.273 -11.055 -16.734 1 98.5 103 PHE A N 1
ATOM 850 C CA . PHE A 1 103 ? -11.562 -10.094 -15.891 1 98.5 103 PHE A CA 1
ATOM 851 C C . PHE A 1 103 ? -12.211 -8.719 -15.977 1 98.5 103 PHE A C 1
ATOM 853 O O . PHE A 1 103 ? -12.406 -8.188 -17.078 1 98.5 103 PHE A O 1
ATOM 860 N N . GLU A 1 104 ? -12.594 -8.188 -14.891 1 98.19 104 GLU A N 1
ATOM 861 C CA . GLU A 1 104 ? -13.133 -6.832 -14.805 1 98.19 104 GLU A CA 1
ATOM 862 C C . GLU A 1 104 ? -12.234 -5.934 -13.961 1 98.19 104 GLU A C 1
ATOM 864 O O . GLU A 1 104 ? -11.773 -6.336 -12.891 1 98.19 104 GLU A O 1
ATOM 869 N N . ILE A 1 105 ? -11.977 -4.734 -14.438 1 98.25 105 ILE A N 1
ATOM 870 C CA . ILE A 1 105 ? -11.172 -3.775 -13.688 1 98.25 105 ILE A CA 1
ATOM 871 C C . ILE A 1 105 ? -11.977 -3.242 -12.5 1 98.25 105 ILE A C 1
ATOM 873 O O . ILE A 1 105 ? -13.07 -2.709 -12.68 1 98.25 105 ILE A O 1
ATOM 877 N N . LEU A 1 106 ? -11.453 -3.447 -11.297 1 98.38 106 LEU A N 1
ATOM 878 C CA . LEU A 1 106 ? -12.047 -2.85 -10.109 1 98.38 106 LEU A CA 1
ATOM 879 C C . LEU A 1 106 ? -11.508 -1.441 -9.883 1 98.38 106 LEU A C 1
ATOM 881 O O . LEU A 1 106 ? -12.188 -0.6 -9.289 1 98.38 106 LEU A O 1
ATOM 885 N N . GLY A 1 107 ? -10.312 -1.148 -10.352 1 97.94 107 GLY A N 1
ATOM 886 C CA . GLY A 1 107 ? -9.648 0.136 -10.195 1 97.94 107 GLY A CA 1
ATOM 887 C C . GLY A 1 107 ? -8.133 0.034 -10.219 1 97.94 107 GLY A C 1
ATOM 888 O O . GLY A 1 107 ? -7.582 -0.902 -10.805 1 97.94 107 GLY A O 1
ATOM 889 N N . LYS A 1 108 ? -7.453 1.076 -9.789 1 98.12 108 LYS A N 1
ATOM 890 C CA . LYS A 1 108 ? -6.004 1.158 -9.641 1 98.12 108 LYS A CA 1
ATOM 891 C C . LYS A 1 108 ? -5.621 1.498 -8.195 1 98.12 108 LYS A C 1
ATOM 893 O O . LYS A 1 108 ? -6.395 2.135 -7.48 1 98.12 108 LYS A O 1
ATOM 898 N N . VAL A 1 109 ? -4.453 1.026 -7.836 1 98.75 109 VAL A N 1
ATOM 899 C CA . VAL A 1 109 ? -3.949 1.417 -6.523 1 98.75 109 VAL A CA 1
ATOM 900 C C . VAL A 1 109 ? -2.494 1.867 -6.645 1 98.75 109 VAL A C 1
ATOM 902 O O . VAL A 1 109 ? -1.682 1.196 -7.285 1 98.75 109 VAL A O 1
ATOM 905 N N . ASP A 1 110 ? -2.174 3.074 -6.094 1 98.69 110 ASP A N 1
ATOM 906 C CA . ASP A 1 110 ? -0.782 3.459 -5.887 1 98.69 110 ASP A CA 1
ATOM 907 C C . ASP A 1 110 ? -0.144 2.639 -4.77 1 98.69 110 ASP A C 1
ATOM 909 O O . ASP A 1 110 ? -0.736 2.471 -3.701 1 98.69 110 ASP A O 1
ATOM 913 N N . VAL A 1 111 ? 1.037 2.137 -5 1 97.88 111 VAL A N 1
ATOM 914 C CA . VAL A 1 111 ? 1.799 1.438 -3.971 1 97.88 111 VAL A CA 1
ATOM 915 C C . VAL A 1 111 ? 2.705 2.424 -3.238 1 97.88 111 VAL A C 1
ATOM 917 O O . VAL A 1 111 ? 3.742 2.832 -3.766 1 97.88 111 VAL A O 1
ATOM 920 N N . ALA A 1 112 ? 2.346 2.838 -2.031 1 96.94 112 ALA A N 1
ATOM 921 C CA . ALA A 1 112 ? 3.16 3.732 -1.213 1 96.94 112 ALA A CA 1
ATOM 922 C C . ALA A 1 112 ? 3.584 4.965 -2.006 1 96.94 112 ALA A C 1
ATOM 924 O O . ALA A 1 112 ? 4.781 5.207 -2.195 1 96.94 112 ALA A O 1
ATOM 925 N N . PRO A 1 113 ? 2.67 5.816 -2.373 1 97.12 113 PRO A N 1
ATOM 926 C CA . PRO A 1 113 ? 2.961 6.898 -3.312 1 97.12 113 PRO A CA 1
ATOM 927 C C . PRO A 1 113 ? 3.898 7.953 -2.725 1 97.12 113 PRO A C 1
ATOM 929 O O . PRO A 1 113 ? 4.371 8.836 -3.445 1 97.12 113 PRO A O 1
ATOM 932 N N . GLY A 1 114 ? 4.25 7.867 -1.489 1 94.75 114 GLY A N 1
ATOM 933 C CA . GLY A 1 114 ? 5.242 8.75 -0.902 1 94.75 114 GLY A CA 1
ATOM 934 C C . GLY A 1 114 ? 6.664 8.375 -1.262 1 94.75 114 GLY A C 1
ATOM 935 O O . GLY A 1 114 ? 7.59 9.172 -1.081 1 94.75 114 GLY A O 1
ATOM 936 N N . MET A 1 115 ? 6.797 7.152 -1.797 1 97.06 115 MET A N 1
ATOM 937 C CA . MET A 1 115 ? 8.172 6.73 -2.051 1 97.06 115 MET A CA 1
ATOM 938 C C . MET A 1 115 ? 8.273 5.965 -3.365 1 97.06 115 MET A C 1
ATOM 940 O O . MET A 1 115 ? 9.367 5.781 -3.9 1 97.06 115 MET A O 1
ATOM 944 N N . THR A 1 116 ? 7.164 5.43 -3.861 1 97.94 116 THR A N 1
ATOM 945 C CA . THR A 1 116 ? 7.223 4.59 -5.055 1 97.94 116 THR A CA 1
ATOM 946 C C . THR A 1 116 ? 6.398 5.199 -6.184 1 97.94 116 THR A C 1
ATOM 948 O O . THR A 1 116 ? 5.391 5.863 -5.938 1 97.94 116 THR A O 1
ATOM 951 N N . SER A 1 117 ? 6.871 4.957 -7.43 1 97.69 117 SER A N 1
ATOM 952 C CA . SER A 1 117 ? 6.113 5.359 -8.609 1 97.69 117 SER A CA 1
ATOM 953 C C . SER A 1 117 ? 5.227 4.227 -9.109 1 97.69 117 SER A C 1
ATOM 955 O O . SER A 1 117 ? 4.57 4.355 -10.148 1 97.69 117 SER A O 1
ATOM 957 N N . GLN A 1 118 ? 5.207 3.117 -8.43 1 96.56 118 GLN A N 1
ATOM 958 C CA . GLN A 1 118 ? 4.547 1.897 -8.891 1 96.56 118 GLN A CA 1
ATOM 959 C C . GLN A 1 118 ? 3.031 2.014 -8.766 1 96.56 118 GLN A C 1
ATOM 961 O O . GLN A 1 118 ? 2.52 2.512 -7.762 1 96.56 118 GLN A O 1
ATOM 966 N N . LEU A 1 119 ? 2.34 1.58 -9.781 1 96.88 119 LEU A N 1
ATOM 967 C CA . LEU A 1 119 ? 0.885 1.492 -9.844 1 96.88 119 LEU A CA 1
ATOM 968 C C . LEU A 1 119 ? 0.438 0.053 -10.078 1 96.88 119 LEU A C 1
ATOM 970 O O . LEU A 1 119 ? 1.094 -0.695 -10.805 1 96.88 119 LEU A O 1
ATOM 974 N N . GLY A 1 120 ? -0.667 -0.339 -9.406 1 97.69 120 GLY A N 1
ATOM 975 C CA . GLY A 1 120 ? -1.262 -1.646 -9.641 1 97.69 120 GLY A CA 1
ATOM 976 C C . GLY A 1 120 ? -2.645 -1.569 -10.266 1 97.69 120 GLY A C 1
ATOM 977 O O . GLY A 1 120 ? -3.465 -0.742 -9.859 1 97.69 120 GLY A O 1
ATOM 978 N N . TRP A 1 121 ? -2.854 -2.389 -11.25 1 98.44 121 TRP A N 1
ATOM 979 C CA . TRP A 1 121 ? -4.203 -2.613 -11.758 1 98.44 121 TRP A CA 1
ATOM 980 C C . TRP A 1 121 ? -4.891 -3.742 -11 1 98.44 121 TRP A C 1
ATOM 982 O O . TRP A 1 121 ? -4.34 -4.836 -10.867 1 98.44 121 TRP A O 1
ATOM 992 N N . VAL A 1 122 ? -6.098 -3.463 -10.477 1 98.88 122 VAL A N 1
ATOM 993 C CA . VAL A 1 122 ? -6.828 -4.445 -9.68 1 98.88 122 VAL A CA 1
ATOM 994 C C . VAL A 1 122 ? -7.973 -5.027 -10.5 1 98.88 122 VAL A C 1
ATOM 996 O O . VAL A 1 122 ? -8.797 -4.285 -11.047 1 98.88 122 VAL A O 1
ATOM 999 N N . PHE A 1 123 ? -8.039 -6.348 -10.531 1 98.88 123 PHE A N 1
ATOM 1000 C CA . PHE A 1 123 ? -9.055 -7.055 -11.297 1 98.88 123 PHE A CA 1
ATOM 1001 C C . PHE A 1 123 ? -9.867 -7.969 -10.391 1 98.88 123 PHE A C 1
ATOM 1003 O O . PHE A 1 123 ? -9.359 -8.469 -9.383 1 98.88 123 PHE A O 1
ATOM 1010 N N . VAL A 1 124 ? -11.086 -8.148 -10.742 1 98.81 124 VAL A N 1
ATOM 1011 C CA . VAL A 1 124 ? -11.805 -9.328 -10.273 1 98.81 124 VAL A CA 1
ATOM 1012 C C . VAL A 1 124 ? -11.914 -10.352 -11.406 1 98.81 124 VAL A C 1
ATOM 1014 O O . VAL A 1 124 ? -12.211 -9.992 -12.547 1 98.81 124 VAL A O 1
ATOM 1017 N N . ALA A 1 125 ? -11.516 -11.508 -11.164 1 98.88 125 ALA A N 1
ATOM 1018 C CA . ALA A 1 125 ? -11.602 -12.617 -12.109 1 98.88 125 ALA A CA 1
ATOM 1019 C C . ALA A 1 125 ? -12.766 -13.539 -11.773 1 98.88 125 ALA A C 1
ATOM 1021 O O . ALA A 1 125 ? -12.875 -14.031 -10.648 1 98.88 125 ALA A O 1
ATOM 1022 N N . THR A 1 126 ? -13.617 -13.844 -12.727 1 98.56 126 THR A N 1
ATOM 1023 C CA . THR A 1 126 ? -14.773 -14.711 -12.531 1 98.56 126 THR A CA 1
ATOM 1024 C C . THR A 1 126 ? -14.852 -15.766 -13.633 1 98.56 126 THR A C 1
ATOM 1026 O O . THR A 1 126 ? -14.086 -15.719 -14.602 1 98.56 126 THR A O 1
ATOM 1029 N N . GLY A 1 127 ? -15.805 -16.734 -13.516 1 98.31 127 GLY A N 1
ATOM 1030 C CA . GLY A 1 127 ? -15.789 -17.875 -14.422 1 98.31 127 GLY A CA 1
ATOM 1031 C C . GLY A 1 127 ? -14.523 -18.703 -14.32 1 98.31 127 GLY A C 1
ATOM 1032 O O . GLY A 1 127 ? -13.859 -18.953 -15.328 1 98.31 127 GLY A O 1
ATOM 1033 N N . ILE A 1 128 ? -14.25 -19.203 -13.164 1 98.12 128 ILE A N 1
ATOM 1034 C CA . ILE A 1 128 ? -12.969 -19.781 -12.781 1 98.12 128 ILE A CA 1
ATOM 1035 C C . ILE A 1 128 ? -12.938 -21.266 -13.164 1 98.12 128 ILE A C 1
ATOM 1037 O O . ILE A 1 128 ? -13.914 -21.984 -12.945 1 98.12 128 ILE A O 1
ATOM 1041 N N . THR A 1 129 ? -11.883 -21.609 -13.719 1 97.5 129 THR A N 1
ATOM 1042 C CA . THR A 1 129 ? -11.547 -23.016 -13.93 1 97.5 129 THR A CA 1
ATOM 1043 C C . THR A 1 129 ? -10.242 -23.375 -13.219 1 97.5 129 THR A C 1
ATOM 1045 O O . THR A 1 129 ? -9.281 -22.609 -13.258 1 97.5 129 THR A O 1
ATOM 1048 N N . GLU A 1 130 ? -10.25 -24.531 -12.602 1 94.44 130 GLU A N 1
ATOM 1049 C CA . GLU A 1 130 ? -9.094 -24.938 -11.805 1 94.44 130 GLU A CA 1
ATOM 1050 C C . GLU A 1 130 ? -8.008 -25.562 -12.672 1 94.44 130 GLU A C 1
ATOM 1052 O O . GLU A 1 130 ? -8.297 -26.125 -13.734 1 94.44 130 GLU A O 1
ATOM 1057 N N . GLY A 1 131 ? -6.797 -25.359 -12.297 1 92.75 131 GLY A N 1
ATOM 1058 C CA . GLY A 1 131 ? -5.609 -25.969 -12.883 1 92.75 131 GLY A CA 1
ATOM 1059 C C . GLY A 1 131 ? -4.461 -26.094 -11.906 1 92.75 131 GLY A C 1
ATOM 1060 O O . GLY A 1 131 ? -4.672 -26.062 -10.688 1 92.75 131 GLY A O 1
ATOM 1061 N N . GLU A 1 132 ? -3.277 -26.406 -12.477 1 89.19 132 GLU A N 1
ATOM 1062 C CA . GLU A 1 132 ? -2.096 -26.578 -11.641 1 89.19 132 GLU A CA 1
ATOM 1063 C C . GLU A 1 132 ? -1.261 -25.297 -11.586 1 89.19 132 GLU A C 1
ATOM 1065 O O . GLU A 1 132 ? -0.966 -24.703 -12.617 1 89.19 132 GLU A O 1
ATOM 1070 N N . ALA A 1 133 ? -0.918 -25.047 -10.273 1 85.06 133 ALA A N 1
ATOM 1071 C CA . ALA A 1 133 ? -0.069 -23.859 -10.094 1 85.06 133 ALA A CA 1
ATOM 1072 C C . ALA A 1 133 ? 1.345 -24.125 -10.609 1 85.06 133 ALA A C 1
ATOM 1074 O O . ALA A 1 133 ? 1.802 -25.266 -10.625 1 85.06 133 ALA A O 1
ATOM 1075 N N . ALA A 1 134 ? 2.023 -23.031 -11.078 1 87.38 134 ALA A N 1
ATOM 1076 C CA . ALA A 1 134 ? 3.424 -23.047 -11.492 1 87.38 134 ALA A CA 1
ATOM 1077 C C . ALA A 1 134 ? 4.156 -21.812 -10.992 1 87.38 134 ALA A C 1
ATOM 1079 O O . ALA A 1 134 ? 4.516 -20.938 -11.789 1 87.38 134 ALA A O 1
ATOM 1080 N N . PRO A 1 135 ? 4.387 -21.844 -9.711 1 81.81 135 PRO A N 1
ATOM 1081 C CA . PRO A 1 135 ? 5.023 -20.641 -9.156 1 81.81 135 PRO A CA 1
ATOM 1082 C C . PRO A 1 135 ? 6.473 -20.484 -9.609 1 81.81 135 PRO A C 1
ATOM 1084 O O . PRO A 1 135 ? 7.121 -21.469 -9.984 1 81.81 135 PRO A O 1
ATOM 1087 N N . GLU A 1 136 ? 6.938 -19.203 -9.562 1 81.19 136 GLU A N 1
ATOM 1088 C CA . GLU A 1 136 ? 8.336 -18.906 -9.867 1 81.19 136 GLU A CA 1
ATOM 1089 C C . GLU A 1 136 ? 9.273 -19.484 -8.82 1 81.19 136 GLU A C 1
ATOM 1091 O O . GLU A 1 136 ? 8.836 -19.828 -7.715 1 81.19 136 GLU A O 1
ATOM 1096 N N . HIS A 1 137 ? 10.492 -19.578 -9.242 1 80.19 137 HIS A N 1
ATOM 1097 C CA . HIS A 1 137 ? 11.508 -20.156 -8.359 1 80.19 137 HIS A CA 1
ATOM 1098 C C . HIS A 1 137 ? 11.562 -19.406 -7.027 1 80.19 137 HIS A C 1
ATOM 1100 O O . HIS A 1 137 ? 11.758 -20.031 -5.98 1 80.19 137 HIS A O 1
ATOM 1106 N N . GLU A 1 138 ? 11.305 -18.078 -7.043 1 79.19 138 GLU A N 1
ATOM 1107 C CA . GLU A 1 138 ? 11.383 -17.234 -5.852 1 79.19 138 GLU A CA 1
ATOM 1108 C C . GLU A 1 138 ? 10.195 -17.484 -4.93 1 79.19 138 GLU A C 1
ATOM 1110 O O . GLU A 1 138 ? 10.219 -17.094 -3.762 1 79.19 138 GLU A O 1
ATOM 1115 N N . GLU A 1 139 ? 9.25 -18.188 -5.395 1 80.81 139 GLU A N 1
ATOM 1116 C CA . GLU A 1 139 ? 8.008 -18.406 -4.652 1 80.81 139 GLU A CA 1
ATOM 1117 C C . GLU A 1 139 ? 7.844 -19.875 -4.285 1 80.81 139 GLU A C 1
ATOM 1119 O O . GLU A 1 139 ? 6.73 -20.406 -4.309 1 80.81 139 GLU A O 1
ATOM 1124 N N . GLN A 1 140 ? 8.891 -20.562 -3.938 1 77.62 140 GLN A N 1
ATOM 1125 C CA . GLN A 1 140 ? 8.922 -22 -3.68 1 77.62 140 GLN A CA 1
ATOM 1126 C C . GLN A 1 140 ? 8.008 -22.375 -2.516 1 77.62 140 GLN A C 1
ATOM 1128 O O . GLN A 1 140 ? 7.535 -23.516 -2.424 1 77.62 140 GLN A O 1
ATOM 1133 N N . ASP A 1 141 ? 7.781 -21.406 -1.72 1 80.88 141 ASP A N 1
ATOM 1134 C CA . ASP A 1 141 ? 7.035 -21.734 -0.506 1 80.88 141 ASP A CA 1
ATOM 1135 C C . ASP A 1 141 ? 5.609 -21.203 -0.58 1 80.88 141 ASP A C 1
ATOM 1137 O O . ASP A 1 141 ? 4.887 -21.188 0.421 1 80.88 141 ASP A O 1
ATOM 1141 N N . MET A 1 142 ? 5.223 -20.828 -1.769 1 90.69 142 MET A N 1
ATOM 1142 C CA . MET A 1 142 ? 3.896 -20.234 -1.888 1 90.69 142 MET A CA 1
ATOM 1143 C C . MET A 1 142 ? 2.812 -21.297 -1.814 1 90.69 142 MET A C 1
ATOM 1145 O O . MET A 1 142 ? 2.951 -22.375 -2.406 1 90.69 142 MET A O 1
ATOM 1149 N N . ARG A 1 143 ? 1.762 -20.984 -1.031 1 93.88 143 ARG A N 1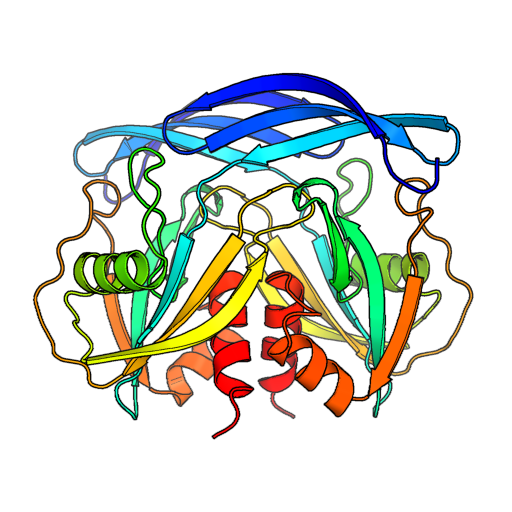
ATOM 1150 C CA . ARG A 1 143 ? 0.56 -21.812 -0.935 1 93.88 143 ARG A CA 1
ATOM 1151 C C . ARG A 1 143 ? -0.668 -21.031 -1.411 1 93.88 143 ARG A C 1
ATOM 1153 O O . ARG A 1 143 ? -0.64 -19.812 -1.503 1 93.88 143 ARG A O 1
ATOM 1160 N N . SER A 1 144 ? -1.693 -21.797 -1.825 1 96.94 144 SER A N 1
ATOM 1161 C CA . SER A 1 144 ? -2.941 -21.188 -2.279 1 96.94 144 SER A CA 1
ATOM 1162 C C . SER A 1 144 ? -4.148 -21.953 -1.749 1 96.94 144 SER A C 1
ATOM 1164 O O . SER A 1 144 ? -4.117 -23.172 -1.64 1 96.94 144 SER A O 1
ATOM 1166 N N . ALA A 1 145 ? -5.184 -21.25 -1.36 1 98 145 ALA A N 1
ATOM 1167 C CA . ALA A 1 145 ? -6.379 -21.906 -0.824 1 98 145 ALA A CA 1
ATOM 1168 C C . ALA A 1 145 ? -7.621 -21.047 -1.062 1 98 145 ALA A C 1
ATOM 1170 O O . ALA A 1 145 ? -7.516 -19.844 -1.271 1 98 145 ALA A O 1
ATOM 1171 N N . TRP A 1 146 ? -8.758 -21.734 -1.087 1 98.44 146 TRP A N 1
ATOM 1172 C CA . TRP A 1 146 ? -10.047 -21.062 -1.167 1 98.44 146 TRP A CA 1
ATOM 1173 C C . TRP A 1 146 ? -10.531 -20.641 0.217 1 98.44 146 TRP A C 1
ATOM 1175 O O . TRP A 1 146 ? -10.391 -21.391 1.185 1 98.44 146 TRP A O 1
ATOM 1185 N N . PHE A 1 147 ? -11.109 -19.484 0.304 1 98.88 147 PHE A N 1
ATOM 1186 C CA . PHE A 1 147 ? -11.727 -18.969 1.517 1 98.88 147 PHE A CA 1
ATOM 1187 C C . PHE A 1 147 ? -13.102 -18.391 1.216 1 98.88 147 PHE A C 1
ATOM 1189 O O . PHE A 1 147 ? -13.289 -17.719 0.199 1 98.88 147 PHE A O 1
ATOM 1196 N N . SER A 1 148 ? -14.062 -18.656 2.088 1 98.69 148 SER A N 1
ATOM 1197 C CA . SER A 1 148 ? -15.367 -18 1.953 1 98.69 148 SER A CA 1
ATOM 1198 C C . SER A 1 148 ? -15.258 -16.5 2.145 1 98.69 148 SER A C 1
ATOM 1200 O O . SER A 1 148 ? -14.25 -16 2.668 1 98.69 148 SER A O 1
ATOM 1202 N N . ARG A 1 149 ? -16.312 -15.82 1.674 1 98.06 149 ARG A N 1
ATOM 1203 C CA . ARG A 1 149 ? -16.359 -14.383 1.912 1 98.06 149 ARG A CA 1
ATOM 1204 C C . ARG A 1 149 ? -16.234 -14.07 3.398 1 98.06 149 ARG A C 1
ATOM 1206 O O . ARG A 1 149 ? -15.477 -13.18 3.789 1 98.06 149 ARG A O 1
ATOM 1213 N N . ALA A 1 150 ? -16.938 -14.805 4.238 1 98.12 150 ALA A N 1
ATOM 1214 C CA . ALA A 1 150 ? -16.891 -14.602 5.684 1 98.12 150 ALA A CA 1
ATOM 1215 C C . ALA A 1 150 ? -15.477 -14.82 6.219 1 98.12 150 ALA A C 1
ATOM 1217 O O . ALA A 1 150 ? -15.008 -14.07 7.082 1 98.12 150 ALA A O 1
ATOM 1218 N N . ASP A 1 151 ? -14.812 -15.82 5.734 1 98.69 151 ASP A N 1
ATOM 1219 C CA . ASP A 1 151 ? -13.445 -16.109 6.164 1 98.69 151 ASP A CA 1
ATOM 1220 C C . ASP A 1 151 ? -12.5 -14.969 5.793 1 98.69 151 ASP A C 1
ATOM 1222 O O . ASP A 1 151 ? -11.68 -14.547 6.609 1 98.69 151 ASP A O 1
ATOM 1226 N N . VAL A 1 152 ? -12.625 -14.469 4.531 1 98.81 152 VAL A N 1
ATOM 1227 C CA . VAL A 1 152 ? -11.766 -13.391 4.062 1 98.81 152 VAL A CA 1
ATOM 1228 C C . VAL A 1 152 ? -11.961 -12.156 4.938 1 98.81 152 VAL A C 1
ATOM 1230 O O . VAL A 1 152 ? -10.992 -11.539 5.379 1 98.81 152 VAL A O 1
ATOM 1233 N N . GLU A 1 153 ? -13.211 -11.812 5.219 1 98.38 153 GLU A N 1
ATOM 1234 C CA . GLU A 1 153 ? -13.508 -10.641 6.027 1 98.38 153 GLU A CA 1
ATOM 1235 C C . GLU A 1 153 ? -13 -10.805 7.457 1 98.38 153 GLU A C 1
ATOM 1237 O O . GLU A 1 153 ? -12.453 -9.875 8.039 1 98.38 153 GLU A O 1
ATOM 1242 N N . GLN A 1 154 ? -13.141 -11.992 8.008 1 98.25 154 GLN A N 1
ATOM 1243 C CA . GLN A 1 154 ? -12.594 -12.273 9.328 1 98.25 154 GLN A CA 1
ATOM 1244 C C . GLN A 1 154 ? -11.07 -12.211 9.328 1 98.25 154 GLN A C 1
ATOM 1246 O O . GLN A 1 154 ? -10.461 -11.727 10.289 1 98.25 154 GLN A O 1
ATOM 1251 N N . MET A 1 155 ? -10.445 -12.742 8.305 1 98.75 155 MET A N 1
ATOM 1252 C CA . MET A 1 155 ? -8.992 -12.734 8.172 1 98.75 155 MET A CA 1
ATOM 1253 C C . MET A 1 155 ? -8.461 -11.305 8.094 1 98.75 155 MET A C 1
ATOM 1255 O O . MET A 1 155 ? -7.395 -11.008 8.633 1 98.75 155 MET A O 1
ATOM 1259 N N . ILE A 1 156 ? -9.219 -10.398 7.387 1 98.62 156 ILE A N 1
ATOM 1260 C CA . ILE A 1 156 ? -8.828 -8.992 7.328 1 98.62 156 ILE A CA 1
ATOM 1261 C C . ILE A 1 156 ? -8.977 -8.359 8.711 1 98.62 156 ILE A C 1
ATOM 1263 O O . ILE A 1 156 ? -8.055 -7.715 9.203 1 98.62 156 ILE A O 1
ATOM 1267 N N . ARG A 1 157 ? -10.07 -8.617 9.406 1 97.69 157 ARG A N 1
ATOM 1268 C CA . ARG A 1 157 ? -10.32 -8.047 10.719 1 97.69 157 ARG A CA 1
ATOM 1269 C C . ARG A 1 157 ? -9.281 -8.523 11.727 1 97.69 157 ARG A C 1
ATOM 1271 O O . ARG A 1 157 ? -8.844 -7.75 12.586 1 97.69 157 ARG A O 1
ATOM 1278 N N . ALA A 1 158 ? -8.867 -9.75 11.594 1 97.38 158 ALA A N 1
ATOM 1279 C CA . ALA A 1 158 ? -7.996 -10.391 12.586 1 97.38 158 ALA A CA 1
ATOM 1280 C C . ALA A 1 158 ? -6.527 -10.117 12.273 1 97.38 158 ALA A C 1
ATOM 1282 O O . ALA A 1 158 ? -5.641 -10.539 13.023 1 97.38 158 ALA A O 1
ATOM 1283 N N . GLY A 1 159 ? -6.23 -9.438 11.227 1 97.62 159 GLY A N 1
ATOM 1284 C CA . GLY A 1 159 ? -4.852 -9.109 10.891 1 97.62 159 GLY A CA 1
ATOM 1285 C C . GLY A 1 159 ? -4.094 -10.273 10.281 1 97.62 159 GLY A C 1
ATOM 1286 O O . GLY A 1 159 ? -2.871 -10.359 10.406 1 97.62 159 GLY A O 1
ATOM 1287 N N . VAL A 1 160 ? -4.836 -11.227 9.703 1 98.19 160 VAL A N 1
ATOM 1288 C CA . VAL A 1 160 ? -4.234 -12.32 8.945 1 98.19 160 VAL A CA 1
ATOM 1289 C C . VAL A 1 160 ? -3.916 -11.859 7.531 1 98.19 160 VAL A C 1
ATOM 1291 O O . VAL A 1 160 ? -2.844 -12.156 6.996 1 98.19 160 VAL A O 1
ATOM 1294 N N . ILE A 1 161 ? -4.848 -11.211 6.852 1 98.69 161 ILE A N 1
ATOM 1295 C CA . ILE A 1 161 ? -4.578 -10.414 5.66 1 98.69 161 ILE A CA 1
ATOM 1296 C C . ILE A 1 161 ? -4.234 -8.984 6.062 1 98.69 161 ILE A C 1
ATOM 1298 O O . ILE A 1 161 ? -5.078 -8.266 6.602 1 98.69 161 ILE A O 1
ATOM 1302 N N . VAL A 1 162 ? -2.938 -8.625 5.762 1 98.44 162 VAL A N 1
ATOM 1303 C CA . VAL A 1 162 ? -2.461 -7.375 6.352 1 98.44 162 VAL A CA 1
ATOM 1304 C C . VAL A 1 162 ? -1.923 -6.457 5.254 1 98.44 162 VAL A C 1
ATOM 1306 O O . VAL A 1 162 ? -1.845 -5.242 5.441 1 98.44 162 VAL A O 1
ATOM 1309 N N . ASP A 1 163 ? -1.539 -6.988 4.125 1 98.31 163 ASP A N 1
ATOM 1310 C CA . ASP A 1 163 ? -0.947 -6.125 3.109 1 98.31 163 ASP A CA 1
ATOM 1311 C C . ASP A 1 163 ? -1.976 -5.137 2.562 1 98.31 163 ASP A C 1
ATOM 1313 O O . ASP A 1 163 ? -3.094 -5.523 2.217 1 98.31 163 ASP A O 1
ATOM 1317 N N . ALA A 1 164 ? -1.622 -3.91 2.475 1 98.75 164 ALA A N 1
ATOM 1318 C CA . ALA A 1 164 ? -2.527 -2.822 2.115 1 98.75 164 ALA A CA 1
ATOM 1319 C C . ALA A 1 164 ? -3.17 -3.07 0.754 1 98.75 164 ALA A C 1
ATOM 1321 O O . ALA A 1 164 ? -4.352 -2.77 0.554 1 98.75 164 ALA A O 1
ATOM 1322 N N . GLN A 1 165 ? -2.391 -3.611 -0.17 1 98.69 165 GLN A N 1
ATOM 1323 C CA . GLN A 1 165 ? -2.861 -3.789 -1.54 1 98.69 165 GLN A CA 1
ATOM 1324 C C . GLN A 1 165 ? -4.004 -4.801 -1.603 1 98.69 165 GLN A C 1
ATOM 1326 O O . GLN A 1 165 ? -4.992 -4.586 -2.307 1 98.69 165 GLN A O 1
ATOM 1331 N N . SER A 1 166 ? -3.9 -5.875 -0.846 1 98.88 166 SER A N 1
ATOM 1332 C CA . SER A 1 166 ? -4.965 -6.875 -0.836 1 98.88 166 SER A CA 1
ATOM 1333 C C . SER A 1 166 ? -6.207 -6.352 -0.126 1 98.88 166 SER A C 1
ATOM 1335 O O . SER A 1 166 ? -7.328 -6.578 -0.583 1 98.88 166 SER A O 1
ATOM 1337 N N . ILE A 1 167 ? -6.027 -5.656 0.976 1 98.94 167 ILE A N 1
ATOM 1338 C CA . ILE A 1 167 ? -7.176 -5.102 1.684 1 98.94 167 ILE A CA 1
ATOM 1339 C C . ILE A 1 167 ? -7.859 -4.051 0.811 1 98.94 167 ILE A C 1
ATOM 1341 O O . ILE A 1 167 ? -9.086 -3.994 0.743 1 98.94 167 ILE A O 1
ATOM 1345 N N . ALA A 1 168 ? -7.066 -3.246 0.13 1 98.94 168 ALA A N 1
ATOM 1346 C CA . ALA A 1 168 ? -7.609 -2.252 -0.792 1 98.94 168 ALA A CA 1
ATOM 1347 C C . ALA A 1 168 ? -8.391 -2.92 -1.92 1 98.94 168 ALA A C 1
ATOM 1349 O O . ALA A 1 168 ? -9.477 -2.461 -2.291 1 98.94 168 ALA A O 1
ATOM 1350 N N . ALA A 1 169 ? -7.824 -3.992 -2.486 1 98.94 169 ALA A N 1
ATOM 1351 C CA . ALA A 1 169 ? -8.5 -4.719 -3.559 1 98.94 169 ALA A CA 1
ATOM 1352 C C . ALA A 1 169 ? -9.859 -5.238 -3.094 1 98.94 169 ALA A C 1
ATOM 1354 O O . ALA A 1 169 ? -10.852 -5.129 -3.816 1 98.94 169 ALA A O 1
ATOM 1355 N N . TYR A 1 170 ? -9.867 -5.801 -1.911 1 98.88 170 TYR A N 1
ATOM 1356 C CA . TYR A 1 170 ? -11.133 -6.273 -1.368 1 98.88 170 TYR A CA 1
ATOM 1357 C C . TYR A 1 170 ? -12.102 -5.113 -1.156 1 98.88 170 TYR A C 1
ATOM 1359 O O . TYR A 1 170 ? -13.305 -5.246 -1.395 1 98.88 170 TYR A O 1
ATOM 1367 N N . GLY A 1 171 ? -11.578 -3.949 -0.648 1 98.62 171 GLY A N 1
ATOM 1368 C CA . GLY A 1 171 ? -12.398 -2.754 -0.54 1 98.62 171 GLY A CA 1
ATOM 1369 C C . GLY A 1 171 ? -13.023 -2.336 -1.858 1 98.62 171 GLY A C 1
ATOM 1370 O O . GLY A 1 171 ? -14.211 -2.014 -1.916 1 98.62 171 GLY A O 1
ATOM 1371 N N . LEU A 1 172 ? -12.18 -2.314 -2.914 1 98.81 172 LEU A N 1
ATOM 1372 C CA . LEU A 1 172 ? -12.68 -2.004 -4.246 1 98.81 172 LEU A CA 1
ATOM 1373 C C . LEU A 1 172 ? -13.766 -2.994 -4.66 1 98.81 172 LEU A C 1
ATOM 1375 O O . LEU A 1 172 ? -14.773 -2.607 -5.266 1 98.81 172 LEU A O 1
ATOM 1379 N N . PHE A 1 173 ? -13.547 -4.266 -4.375 1 98.75 173 PHE A N 1
ATOM 1380 C CA . PHE A 1 173 ? -14.523 -5.305 -4.672 1 98.75 173 PHE A CA 1
ATOM 1381 C C . PHE A 1 173 ? -15.852 -5.02 -3.973 1 98.75 173 PHE A C 1
ATOM 1383 O O . PHE A 1 173 ? -16.922 -5.121 -4.582 1 98.75 173 PHE A O 1
ATOM 1390 N N . LEU A 1 174 ? -15.75 -4.648 -2.645 1 97.81 174 LEU A N 1
ATOM 1391 C CA . LEU A 1 174 ? -16.953 -4.34 -1.865 1 97.81 174 LEU A CA 1
ATOM 1392 C C . LEU A 1 174 ? -17.703 -3.166 -2.473 1 97.81 174 LEU A C 1
ATOM 1394 O O . LEU A 1 174 ? -18.938 -3.109 -2.398 1 97.81 174 LEU A O 1
ATOM 1398 N N . LEU A 1 175 ? -17.016 -2.227 -3.068 1 97.69 175 LEU A N 1
ATOM 1399 C CA . LEU A 1 175 ? -17.609 -0.98 -3.539 1 97.69 175 LEU A CA 1
ATOM 1400 C C . LEU A 1 175 ? -18.047 -1.102 -4.996 1 97.69 175 LEU A C 1
ATOM 1402 O O . LEU A 1 175 ? -18.641 -0.17 -5.551 1 97.69 175 LEU A O 1
ATOM 1406 N N . ARG A 1 176 ? -17.734 -2.248 -5.578 1 92.19 176 ARG A N 1
ATOM 1407 C CA . ARG A 1 176 ? -18.047 -2.418 -6.992 1 92.19 176 ARG A CA 1
ATOM 1408 C C . ARG A 1 176 ? -19.562 -2.395 -7.223 1 92.19 176 ARG A C 1
ATOM 1410 O O . ARG A 1 176 ? -20.328 -2.9 -6.402 1 92.19 176 ARG A O 1
ATOM 1417 N N . GLU A 1 177 ? -20.062 -1.468 -7.926 1 74.81 177 GLU A N 1
ATOM 1418 C CA . GLU A 1 177 ? -21.469 -1.427 -8.266 1 74.81 177 GLU A CA 1
ATOM 1419 C C . GLU A 1 177 ? -21.859 -2.59 -9.172 1 74.81 177 GLU A C 1
ATOM 1421 O O . GLU A 1 177 ? -21.047 -3.057 -9.969 1 74.81 177 GLU A O 1
ATOM 1426 N N . PRO A 1 178 ? -23.109 -3.201 -8.922 1 62.88 178 PRO A N 1
ATOM 1427 C CA . PRO A 1 178 ? -23.609 -4.258 -9.805 1 62.88 178 PRO A CA 1
ATOM 1428 C C . PRO A 1 178 ? -23.703 -3.814 -11.258 1 62.88 178 PRO A C 1
ATOM 1430 O O . PRO A 1 178 ? -23.859 -2.621 -11.539 1 62.88 178 PRO A O 1
ATOM 1433 N N . MET B 1 1 ? 17.094 -26.016 6.105 1 48.47 1 MET B N 1
ATOM 1434 C CA . MET B 1 1 ? 16.594 -24.906 6.926 1 48.47 1 MET B CA 1
ATOM 1435 C C . MET B 1 1 ? 15.289 -24.359 6.371 1 48.47 1 MET B C 1
ATOM 1437 O O . MET B 1 1 ? 15.219 -23.969 5.207 1 48.47 1 MET B O 1
ATOM 1441 N N . PRO B 1 2 ? 14.148 -24.625 7 1 62.41 2 PRO B N 1
ATOM 1442 C CA . PRO B 1 2 ? 12.766 -24.453 6.551 1 62.41 2 PRO B CA 1
ATOM 1443 C C . PRO B 1 2 ? 12.414 -22.984 6.273 1 62.41 2 PRO B C 1
ATOM 1445 O O . PRO B 1 2 ? 11.305 -22.688 5.82 1 62.41 2 PRO B O 1
ATOM 1448 N N . PHE B 1 3 ? 13.492 -22.047 6.434 1 82.81 3 PHE B N 1
ATOM 1449 C CA . PHE B 1 3 ? 13.188 -20.625 6.312 1 82.81 3 PHE B CA 1
ATOM 1450 C C . PHE B 1 3 ? 14.289 -19.906 5.539 1 82.81 3 PHE B C 1
ATOM 1452 O O . PHE B 1 3 ? 15.375 -20.438 5.34 1 82.81 3 PHE B O 1
ATOM 1459 N N . ILE B 1 4 ? 14.07 -18.844 4.828 1 91.75 4 ILE B N 1
ATOM 1460 C CA . ILE B 1 4 ? 15.031 -17.938 4.195 1 91.75 4 ILE B CA 1
ATOM 1461 C C . ILE B 1 4 ? 16 -17.406 5.238 1 91.75 4 ILE B C 1
ATOM 1463 O O . ILE B 1 4 ? 15.594 -16.828 6.246 1 91.75 4 ILE B O 1
ATOM 1467 N N . GLU B 1 5 ? 17.297 -17.703 4.988 1 94.19 5 GLU B N 1
ATOM 1468 C CA . GLU B 1 5 ? 18.344 -17.281 5.906 1 94.19 5 GLU B CA 1
ATOM 1469 C C . GLU B 1 5 ? 19.047 -16.016 5.395 1 94.19 5 GLU B C 1
ATOM 1471 O O . GLU B 1 5 ? 19.5 -15.984 4.25 1 94.19 5 GLU B O 1
ATOM 1476 N N . ARG B 1 6 ? 19.172 -15.031 6.188 1 97 6 ARG B N 1
ATOM 1477 C CA . ARG B 1 6 ? 19.984 -13.875 5.844 1 97 6 ARG B CA 1
ATOM 1478 C C . ARG B 1 6 ? 21.469 -14.164 6.07 1 97 6 ARG B C 1
ATOM 1480 O O . ARG B 1 6 ? 21.891 -14.414 7.199 1 97 6 ARG B O 1
ATOM 1487 N N . VAL B 1 7 ? 22.234 -14.078 5.047 1 97.81 7 VAL B N 1
ATOM 1488 C CA . VAL B 1 7 ? 23.641 -14.438 5.082 1 97.81 7 VAL B CA 1
ATOM 1489 C C . VAL B 1 7 ? 24.484 -13.203 5.348 1 97.81 7 VAL B C 1
ATOM 1491 O O . VAL B 1 7 ? 25.5 -13.273 6.043 1 97.81 7 VAL B O 1
ATOM 1494 N N . ALA B 1 8 ? 24.109 -12.133 4.73 1 98.19 8 ALA B N 1
ATOM 1495 C CA . ALA B 1 8 ? 24.797 -10.852 4.879 1 98.19 8 ALA B CA 1
ATOM 1496 C C . ALA B 1 8 ? 23.844 -9.688 4.629 1 98.19 8 ALA B C 1
ATOM 1498 O O . ALA B 1 8 ? 22.781 -9.867 4.023 1 98.19 8 ALA B O 1
ATOM 1499 N N . THR B 1 9 ? 24.234 -8.508 5.16 1 98.25 9 THR B N 1
ATOM 1500 C CA . THR B 1 9 ? 23.453 -7.289 4.949 1 98.25 9 THR B CA 1
ATOM 1501 C C . THR B 1 9 ? 24.375 -6.094 4.719 1 98.25 9 THR B C 1
ATOM 1503 O O . THR B 1 9 ? 25.438 -5.98 5.348 1 98.25 9 THR B O 1
ATOM 1506 N N . ARG B 1 10 ? 23.938 -5.273 3.777 1 97.88 10 ARG B N 1
ATOM 1507 C CA . ARG B 1 10 ? 24.656 -4.035 3.494 1 97.88 10 ARG B CA 1
ATOM 1508 C C . ARG B 1 10 ? 23.688 -2.865 3.344 1 97.88 10 ARG B C 1
ATOM 1510 O O . ARG B 1 10 ? 22.656 -2.98 2.666 1 97.88 10 ARG B O 1
ATOM 1517 N N . GLU B 1 11 ? 24.016 -1.735 3.988 1 98.31 11 GLU B N 1
ATOM 1518 C CA . GLU B 1 11 ? 23.281 -0.495 3.762 1 98.31 11 GLU B CA 1
ATOM 1519 C C . GLU B 1 11 ? 23.688 0.156 2.443 1 98.31 11 GLU B C 1
ATOM 1521 O O . GLU B 1 11 ? 24.844 0.5 2.252 1 98.31 11 GLU B O 1
ATOM 1526 N N . ILE B 1 12 ? 22.766 0.34 1.565 1 98.12 12 ILE B N 1
ATOM 1527 C CA . ILE B 1 12 ? 23.031 0.894 0.241 1 98.12 12 ILE B CA 1
ATOM 1528 C C . ILE B 1 12 ? 22.875 2.412 0.278 1 98.12 12 ILE B C 1
ATOM 1530 O O . ILE B 1 12 ? 23.594 3.135 -0.408 1 98.12 12 ILE B O 1
ATOM 1534 N N . TYR B 1 13 ? 21.938 2.842 0.998 1 97.88 13 TYR B N 1
ATOM 1535 C CA . TYR B 1 13 ? 21.547 4.246 0.96 1 97.88 13 TYR B CA 1
ATOM 1536 C C . TYR B 1 13 ? 20.797 4.641 2.225 1 97.88 13 TYR B C 1
ATOM 1538 O O . TYR B 1 13 ? 20.078 3.822 2.809 1 97.88 13 TYR B O 1
ATOM 1546 N N . ARG B 1 14 ? 20.984 5.926 2.701 1 96.44 14 ARG B N 1
ATOM 1547 C CA . ARG B 1 14 ? 20.266 6.477 3.844 1 96.44 14 ARG B CA 1
ATOM 1548 C C . ARG B 1 14 ? 19.984 7.965 3.65 1 96.44 14 ARG B C 1
ATOM 1550 O O . ARG B 1 14 ? 20.859 8.703 3.178 1 96.44 14 ARG B O 1
ATOM 1557 N N . ASN B 1 15 ? 18.828 8.43 3.951 1 93.56 15 ASN B N 1
ATOM 1558 C CA . ASN B 1 15 ? 18.5 9.836 4.156 1 93.56 15 ASN B CA 1
ATOM 1559 C C . ASN B 1 15 ? 17.531 10.016 5.32 1 93.56 15 ASN B C 1
ATOM 1561 O O . ASN B 1 15 ? 17.234 9.062 6.051 1 93.56 15 ASN B O 1
ATOM 1565 N N . PRO B 1 16 ? 17.047 11.164 5.621 1 89.12 16 PRO B N 1
ATOM 1566 C CA . PRO B 1 16 ? 16.234 11.367 6.824 1 89.12 16 PRO B CA 1
ATOM 1567 C C . PRO B 1 16 ? 14.93 10.578 6.797 1 89.12 16 PRO B C 1
ATOM 1569 O O . PRO B 1 16 ? 14.344 10.305 7.848 1 89.12 16 PRO B O 1
ATOM 1572 N N . TRP B 1 17 ? 14.547 10.086 5.648 1 91.56 17 TRP B N 1
ATOM 1573 C CA . TRP B 1 17 ? 13.188 9.555 5.531 1 91.56 17 TRP B CA 1
ATOM 1574 C C . TRP B 1 17 ? 13.211 8.039 5.344 1 91.56 17 TRP B C 1
ATOM 1576 O O . TRP B 1 17 ? 12.234 7.359 5.648 1 91.56 17 TRP B O 1
ATOM 1586 N N . LEU B 1 18 ? 14.383 7.512 4.77 1 94.12 18 LEU B N 1
ATOM 1587 C CA . LEU B 1 18 ? 14.375 6.074 4.516 1 94.12 18 LEU B CA 1
ATOM 1588 C C . LEU B 1 18 ? 15.797 5.523 4.484 1 94.12 18 LEU B C 1
ATOM 1590 O O . LEU B 1 18 ? 16.766 6.285 4.348 1 94.12 18 LEU B O 1
ATOM 1594 N N . VAL B 1 19 ? 15.867 4.203 4.707 1 96.44 19 VAL B N 1
ATOM 1595 C CA . VAL B 1 19 ? 17.094 3.434 4.555 1 96.44 19 VAL B CA 1
ATOM 1596 C C . VAL B 1 19 ? 16.875 2.287 3.574 1 96.44 19 VAL B C 1
ATOM 1598 O O . VAL B 1 19 ? 15.852 1.591 3.646 1 96.44 19 VAL B O 1
ATOM 1601 N N . LEU B 1 20 ? 17.75 2.119 2.604 1 98.31 20 LEU B N 1
ATOM 1602 C CA . LEU B 1 20 ? 17.75 0.956 1.723 1 98.31 20 LEU B CA 1
ATOM 1603 C C . LEU B 1 20 ? 18.906 0.01 2.076 1 98.31 20 LEU B C 1
ATOM 1605 O O . LEU B 1 20 ? 20.062 0.419 2.111 1 98.31 20 LEU B O 1
ATOM 1609 N N . ARG B 1 21 ? 18.547 -1.212 2.34 1 98.44 21 ARG B N 1
ATOM 1610 C CA . ARG B 1 21 ? 19.562 -2.238 2.539 1 98.44 21 ARG B CA 1
ATOM 1611 C C . ARG B 1 21 ? 19.375 -3.389 1.554 1 98.44 21 ARG B C 1
ATOM 1613 O O . ARG B 1 21 ? 18.266 -3.627 1.068 1 98.44 21 ARG B O 1
ATOM 1620 N N . GLU B 1 22 ? 20.422 -4.078 1.262 1 98.31 22 GLU B N 1
ATOM 1621 C CA . GLU B 1 22 ? 20.422 -5.324 0.503 1 98.31 22 GLU B CA 1
ATOM 1622 C C . GLU B 1 22 ? 20.906 -6.492 1.355 1 98.31 22 GLU B C 1
ATOM 1624 O O . GLU B 1 22 ? 21.969 -6.414 1.976 1 98.31 22 GLU B O 1
ATOM 1629 N N . ASP B 1 23 ? 20.141 -7.48 1.387 1 98.12 23 ASP B N 1
ATOM 1630 C CA . ASP B 1 23 ? 20.453 -8.695 2.133 1 98.12 23 ASP B CA 1
ATOM 1631 C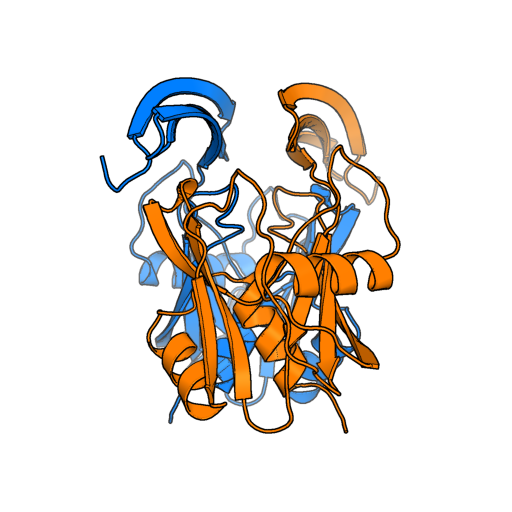 C . ASP B 1 23 ? 20.781 -9.852 1.188 1 98.12 23 ASP B C 1
ATOM 1633 O O . ASP B 1 23 ? 19.984 -10.172 0.304 1 98.12 23 ASP B O 1
ATOM 1637 N N . ASP B 1 24 ? 21.938 -10.43 1.363 1 98.06 24 ASP B N 1
ATOM 1638 C CA . ASP B 1 24 ? 22.172 -11.742 0.776 1 98.06 24 ASP B CA 1
ATOM 1639 C C . ASP B 1 24 ? 21.453 -12.836 1.554 1 98.06 24 ASP B C 1
ATOM 1641 O O . ASP B 1 24 ? 21.531 -12.883 2.783 1 98.06 24 ASP B O 1
ATOM 1645 N N . ILE B 1 25 ? 20.75 -13.641 0.75 1 96.81 25 ILE B N 1
ATOM 1646 C CA . ILE B 1 25 ? 19.984 -14.672 1.45 1 96.81 25 ILE B CA 1
ATOM 1647 C C . ILE B 1 25 ? 20.312 -16.047 0.87 1 96.81 25 ILE B C 1
ATOM 1649 O O . ILE B 1 25 ? 20.922 -16.141 -0.192 1 96.81 25 ILE B O 1
ATOM 1653 N N . ARG B 1 26 ? 20 -17.062 1.679 1 95.5 26 ARG B N 1
ATOM 1654 C CA . ARG B 1 26 ? 19.969 -18.453 1.247 1 95.5 26 ARG B CA 1
ATOM 1655 C C . ARG B 1 26 ? 18.562 -19.031 1.381 1 95.5 26 ARG B C 1
ATOM 1657 O O . ARG B 1 26 ? 17.953 -18.969 2.453 1 95.5 26 ARG B O 1
ATOM 1664 N N . ARG B 1 27 ? 18.078 -19.562 0.286 1 92.62 27 ARG B N 1
ATOM 1665 C CA . ARG B 1 27 ? 16.75 -20.141 0.274 1 92.62 27 ARG B CA 1
ATOM 1666 C C . ARG B 1 27 ? 16.75 -21.531 0.906 1 92.62 27 ARG B C 1
ATOM 1668 O O . ARG B 1 27 ? 17.812 -22.094 1.163 1 92.62 27 ARG B O 1
ATOM 1675 N N . PRO B 1 28 ? 15.578 -22.047 1.207 1 88.12 28 PRO B N 1
ATOM 1676 C CA . PRO B 1 28 ? 15.531 -23.375 1.827 1 88.12 28 PRO B CA 1
ATOM 1677 C C . PRO B 1 28 ? 16.219 -24.438 0.985 1 88.12 28 PRO B C 1
ATOM 1679 O O . PRO B 1 28 ? 16.766 -25.391 1.531 1 88.12 28 PRO B O 1
ATOM 1682 N N . ASP B 1 29 ? 16.219 -24.281 -0.325 1 90.19 29 ASP B N 1
ATOM 1683 C CA . ASP B 1 29 ? 16.828 -25.281 -1.204 1 90.19 29 ASP B CA 1
ATOM 1684 C C . ASP B 1 29 ? 18.344 -25.047 -1.313 1 90.19 29 ASP B C 1
ATOM 1686 O O . ASP B 1 29 ? 19.031 -25.734 -2.074 1 90.19 29 ASP B O 1
ATOM 1690 N N . GLY B 1 30 ? 18.812 -24 -0.641 1 92.56 30 GLY B N 1
ATOM 1691 C CA . GLY B 1 30 ? 20.234 -23.734 -0.601 1 92.56 30 GLY B CA 1
ATOM 1692 C C . GLY B 1 30 ? 20.672 -22.688 -1.605 1 92.56 30 GLY B C 1
ATOM 1693 O O . GLY B 1 30 ? 21.797 -22.172 -1.521 1 92.56 30 GLY B O 1
ATOM 1694 N N . SER B 1 31 ? 19.859 -22.312 -2.561 1 93.62 31 SER B N 1
ATOM 1695 C CA . SER B 1 31 ? 20.234 -21.359 -3.598 1 93.62 31 SER B CA 1
ATOM 1696 C C . SER B 1 31 ? 20.375 -19.938 -3.031 1 93.62 31 SER B C 1
ATOM 1698 O O . SER B 1 31 ? 19.625 -19.562 -2.125 1 93.62 31 SER B O 1
ATOM 1700 N N . PRO B 1 32 ? 21.312 -19.266 -3.617 1 95.25 32 PRO B N 1
ATOM 1701 C CA . PRO B 1 32 ? 21.5 -17.891 -3.156 1 95.25 32 PRO B CA 1
ATOM 1702 C C . PRO B 1 32 ? 20.5 -16.922 -3.768 1 95.25 32 PRO B C 1
ATOM 1704 O O . PRO B 1 32 ? 19.828 -17.25 -4.754 1 95.25 32 PRO B O 1
ATOM 1707 N N . GLY B 1 33 ? 20.297 -15.797 -3.062 1 94.31 33 GLY B N 1
ATOM 1708 C CA . GLY B 1 33 ? 19.5 -14.695 -3.561 1 94.31 33 GLY B CA 1
ATOM 1709 C C . GLY B 1 33 ? 19.75 -13.391 -2.826 1 94.31 33 GLY B C 1
ATOM 1710 O O . GLY B 1 33 ? 20.656 -13.305 -1.998 1 94.31 33 GLY B O 1
ATOM 1711 N N . ILE B 1 34 ? 18.984 -12.391 -3.219 1 96.06 34 ILE B N 1
ATOM 1712 C CA . ILE B 1 34 ? 19.062 -11.102 -2.529 1 96.06 34 ILE B CA 1
ATOM 1713 C C . ILE B 1 34 ? 17.641 -10.57 -2.279 1 96.06 34 ILE B C 1
ATOM 1715 O O . ILE B 1 34 ? 16.703 -10.906 -3.006 1 96.06 34 ILE B O 1
ATOM 1719 N N . TYR B 1 35 ? 17.578 -9.844 -1.188 1 96.75 35 TYR B N 1
ATOM 1720 C CA . TYR B 1 35 ? 16.438 -8.953 -0.984 1 96.75 35 TYR B CA 1
ATOM 1721 C C . TYR B 1 35 ? 16.906 -7.516 -0.783 1 96.75 35 TYR B C 1
ATOM 1723 O O . TYR B 1 35 ? 17.844 -7.258 -0.023 1 96.75 35 TYR B O 1
ATOM 1731 N N . SER B 1 36 ? 16.297 -6.645 -1.537 1 97.56 36 SER B N 1
ATOM 1732 C CA . SER B 1 36 ? 16.359 -5.234 -1.171 1 97.56 36 SER B CA 1
ATOM 1733 C C . SER B 1 36 ? 15.195 -4.848 -0.256 1 97.56 36 SER B C 1
ATOM 1735 O O . SER B 1 36 ? 14.039 -5.184 -0.531 1 97.56 36 SER B O 1
ATOM 1737 N N . VAL B 1 37 ? 15.539 -4.148 0.846 1 98.38 37 VAL B N 1
ATOM 1738 C CA . VAL B 1 37 ? 14.523 -3.785 1.827 1 98.38 37 VAL B CA 1
ATOM 1739 C C . VAL B 1 37 ? 14.594 -2.287 2.111 1 98.38 37 VAL B C 1
ATOM 1741 O O . VAL B 1 37 ? 15.656 -1.765 2.465 1 98.38 37 VAL B O 1
ATOM 1744 N N . VAL B 1 38 ? 13.492 -1.59 1.92 1 97.81 38 VAL B N 1
ATOM 1745 C CA . VAL B 1 38 ? 13.359 -0.194 2.324 1 97.81 38 VAL B CA 1
ATOM 1746 C C . VAL B 1 38 ? 12.773 -0.118 3.734 1 97.81 38 VAL B C 1
ATOM 1748 O O . VAL B 1 38 ? 11.656 -0.575 3.975 1 97.81 38 VAL B O 1
ATOM 1751 N N . ASP B 1 39 ? 13.562 0.461 4.605 1 95.88 39 ASP B N 1
ATOM 1752 C CA . ASP B 1 39 ? 13.117 0.668 5.984 1 95.88 39 ASP B CA 1
ATOM 1753 C C . ASP B 1 39 ? 12.672 2.111 6.203 1 95.88 39 ASP B C 1
ATOM 1755 O O . ASP B 1 39 ? 13.406 3.051 5.887 1 95.88 39 ASP B O 1
ATOM 1759 N N . LYS B 1 40 ? 11.508 2.293 6.645 1 94.81 40 LYS B N 1
ATOM 1760 C CA . LYS B 1 40 ? 10.914 3.539 7.121 1 94.81 40 LYS B CA 1
ATOM 1761 C C . LYS B 1 40 ? 10.25 3.348 8.477 1 94.81 40 LYS B C 1
ATOM 1763 O O . LYS B 1 40 ? 9.836 2.238 8.82 1 94.81 40 LYS B O 1
ATOM 1768 N N . PRO B 1 41 ? 10.195 4.449 9.273 1 94.38 41 PRO B N 1
ATOM 1769 C CA . PRO B 1 41 ? 9.422 4.301 10.508 1 94.38 41 PRO B CA 1
ATOM 1770 C C . PRO B 1 41 ? 7.969 3.912 10.25 1 94.38 41 PRO B C 1
ATOM 1772 O O . PRO B 1 41 ? 7.375 4.348 9.266 1 94.38 41 PRO B O 1
ATOM 1775 N N . HIS B 1 42 ? 7.461 3.062 11.203 1 95.56 42 HIS B N 1
ATOM 1776 C CA . HIS B 1 42 ? 6.031 2.775 11.148 1 95.56 42 HIS B CA 1
ATOM 1777 C C . HIS B 1 42 ? 5.207 4.055 11.242 1 95.56 42 HIS B C 1
ATOM 1779 O O . HIS B 1 42 ? 5.691 5.074 11.75 1 95.56 42 HIS B O 1
ATOM 1785 N N . TYR B 1 43 ? 4.039 4.004 10.703 1 96.94 43 TYR B N 1
ATOM 1786 C CA . TYR B 1 43 ? 3.256 5.23 10.648 1 96.94 43 TYR B CA 1
ATOM 1787 C C . TYR B 1 43 ? 1.84 5 11.156 1 96.94 43 TYR B C 1
ATOM 1789 O O . TYR B 1 43 ? 1.451 3.865 11.438 1 96.94 43 TYR B O 1
ATOM 1797 N N . ALA B 1 44 ? 1.118 6.105 11.391 1 98.31 44 ALA B N 1
ATOM 1798 C CA . ALA B 1 44 ? -0.303 6.094 11.727 1 98.31 44 ALA B CA 1
ATOM 1799 C C . ALA B 1 44 ? -1.142 6.648 10.578 1 98.31 44 ALA B C 1
ATOM 1801 O O . ALA B 1 44 ? -0.747 7.613 9.922 1 98.31 44 ALA B O 1
ATOM 1802 N N . LEU B 1 45 ? -2.219 6.004 10.305 1 98.81 45 LEU B N 1
ATOM 1803 C CA . LEU B 1 45 ? -3.242 6.441 9.359 1 98.81 45 LEU B CA 1
ATOM 1804 C C . LEU B 1 45 ? -4.586 6.621 10.062 1 98.81 45 LEU B C 1
ATOM 1806 O O . LEU B 1 45 ? -5.047 5.723 10.773 1 98.81 45 LEU B O 1
ATOM 1810 N N . VAL B 1 46 ? -5.188 7.758 9.922 1 98.94 46 VAL B N 1
ATOM 1811 C CA . VAL B 1 46 ? -6.391 8.086 10.68 1 98.94 46 VAL B CA 1
ATOM 1812 C C . VAL B 1 46 ? -7.57 8.273 9.727 1 98.94 46 VAL B C 1
ATOM 1814 O O . VAL B 1 46 ? -7.457 8.977 8.719 1 98.94 46 VAL B O 1
ATOM 1817 N N . VAL B 1 47 ? -8.633 7.609 10.008 1 98.94 47 VAL 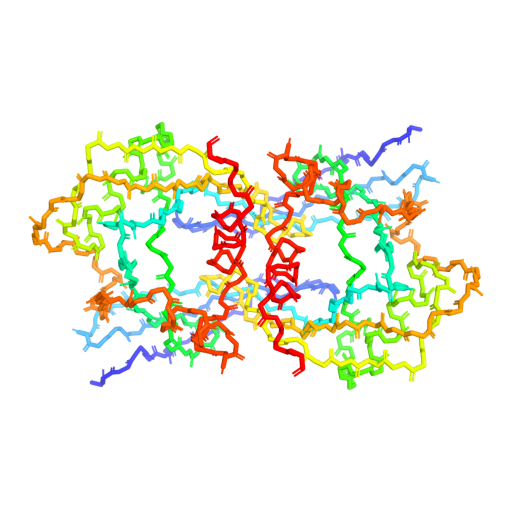B N 1
ATOM 1818 C CA . VAL B 1 47 ? -9.922 7.812 9.352 1 98.94 47 VAL B CA 1
ATOM 1819 C C . VAL B 1 47 ? -10.805 8.703 10.211 1 98.94 47 VAL B C 1
ATOM 1821 O O . VAL B 1 47 ? -11.547 8.219 11.07 1 98.94 47 VAL B O 1
ATOM 1824 N N . PRO B 1 48 ? -10.672 10.008 10 1 98.88 48 PRO B N 1
ATOM 1825 C CA . PRO B 1 48 ? -11.547 10.898 10.766 1 98.88 48 PRO B CA 1
ATOM 1826 C C . PRO B 1 48 ? -13.008 10.828 10.312 1 98.88 48 PRO B C 1
ATOM 1828 O O . PRO B 1 48 ? -13.305 11.047 9.141 1 98.88 48 PRO B O 1
ATOM 1831 N N . TYR B 1 49 ? -13.875 10.555 11.195 1 98.69 49 TYR B N 1
ATOM 1832 C CA . TYR B 1 49 ? -15.289 10.344 10.906 1 98.69 49 TYR B CA 1
ATOM 1833 C C . TYR B 1 49 ? -16.172 11.07 11.922 1 98.69 49 TYR B C 1
ATOM 1835 O O . TYR B 1 49 ? -16.062 10.828 13.125 1 98.69 49 TYR B O 1
ATOM 1843 N N . ASP B 1 50 ? -17.016 12 11.516 1 97.62 50 ASP B N 1
ATOM 1844 C CA . ASP B 1 50 ? -17.844 12.773 12.438 1 97.62 50 ASP B CA 1
ATOM 1845 C C . ASP B 1 50 ? -19.25 12.203 12.539 1 97.62 50 ASP B C 1
ATOM 1847 O O . ASP B 1 50 ? -20.172 12.859 13.047 1 97.62 50 ASP B O 1
ATOM 1851 N N . GLY B 1 51 ? -19.531 11.008 12.023 1 95.44 51 GLY B N 1
ATOM 1852 C CA . GLY B 1 51 ? -20.828 10.359 12.023 1 95.44 51 GLY B CA 1
ATOM 1853 C C . GLY B 1 51 ? -21.5 10.391 10.664 1 95.44 51 GLY B C 1
ATOM 1854 O O . GLY B 1 51 ? -22.406 9.602 10.398 1 95.44 51 GLY B O 1
ATOM 1855 N N . ARG B 1 52 ? -21.094 11.359 9.82 1 95.94 52 ARG B N 1
ATOM 1856 C CA . ARG B 1 52 ? -21.719 11.508 8.508 1 95.94 52 ARG B CA 1
ATOM 1857 C C . ARG B 1 52 ? -20.656 11.703 7.426 1 95.94 52 ARG B C 1
ATOM 1859 O O . ARG B 1 52 ? -20.844 11.297 6.277 1 95.94 52 ARG B O 1
ATOM 1866 N N . ARG B 1 53 ? -19.578 12.398 7.77 1 98.06 53 ARG B N 1
ATOM 1867 C CA . ARG B 1 53 ? -18.547 12.797 6.809 1 98.06 53 ARG B CA 1
ATOM 1868 C C . ARG B 1 53 ? -17.172 12.344 7.254 1 98.06 53 ARG B C 1
ATOM 1870 O O . ARG B 1 53 ? -16.938 12.086 8.438 1 98.06 53 ARG B O 1
ATOM 1877 N N . PHE B 1 54 ? -16.328 12.227 6.246 1 98.88 54 PHE B N 1
ATOM 1878 C CA . PHE B 1 54 ? -14.914 11.922 6.449 1 98.88 54 PHE B CA 1
ATOM 1879 C C . PHE B 1 54 ? -14.039 13.117 6.09 1 98.88 54 PHE B C 1
ATOM 1881 O O . PHE B 1 54 ? -14.328 13.836 5.125 1 98.88 54 PHE B O 1
ATOM 1888 N N . ARG B 1 55 ? -12.977 13.391 6.859 1 98.88 55 ARG B N 1
ATOM 1889 C CA . ARG B 1 55 ? -11.984 14.398 6.504 1 98.88 55 ARG B CA 1
ATOM 1890 C C . ARG B 1 55 ? -10.828 13.773 5.727 1 98.88 55 ARG B C 1
ATOM 1892 O O . ARG B 1 55 ? -10.227 12.797 6.172 1 98.88 55 ARG B O 1
ATOM 1899 N N . LEU B 1 56 ? -10.609 14.289 4.543 1 98.81 56 LEU B N 1
ATOM 1900 C CA . LEU B 1 56 ? -9.469 13.867 3.732 1 98.81 56 LEU B CA 1
ATOM 1901 C C . LEU B 1 56 ? -8.461 15 3.568 1 98.81 56 LEU B C 1
ATOM 1903 O O . LEU B 1 56 ? -8.781 16.156 3.82 1 98.81 56 LEU B O 1
ATOM 1907 N N . VAL B 1 57 ? -7.297 14.633 3.236 1 98.38 57 VAL B N 1
ATOM 1908 C CA . VAL B 1 57 ? -6.27 15.586 2.84 1 98.38 57 VAL B CA 1
ATOM 1909 C C . VAL B 1 57 ? -5.867 15.344 1.388 1 98.38 57 VAL B C 1
ATOM 1911 O O . VAL B 1 57 ? -6.031 14.234 0.869 1 98.38 57 VAL B O 1
ATOM 1914 N N . GLU B 1 58 ? -5.422 16.391 0.714 1 97.44 58 GLU B N 1
ATOM 1915 C CA . GLU B 1 58 ? -4.887 16.312 -0.642 1 97.44 58 GLU B CA 1
ATOM 1916 C C . GLU B 1 58 ? -3.463 16.859 -0.707 1 97.44 58 GLU B C 1
ATOM 1918 O O . GLU B 1 58 ? -3.184 17.938 -0.193 1 97.44 58 GLU B O 1
ATOM 1923 N N . GLN B 1 59 ? -2.609 16.141 -1.207 1 94.25 59 GLN B N 1
ATOM 1924 C CA . GLN B 1 59 ? -1.233 16.594 -1.384 1 94.25 59 GLN B CA 1
ATOM 1925 C C . GLN B 1 59 ? -0.644 16.062 -2.688 1 94.25 59 GLN B C 1
ATOM 1927 O O . GLN B 1 59 ? -1.149 15.086 -3.254 1 94.25 59 GLN B O 1
ATOM 1932 N N . PHE B 1 60 ? 0.41 16.766 -3.141 1 94.56 60 PHE B N 1
ATOM 1933 C CA . PHE B 1 60 ? 1.14 16.297 -4.316 1 94.56 60 PHE B CA 1
ATOM 1934 C C . PHE B 1 60 ? 2.082 15.164 -3.951 1 94.56 60 PHE B C 1
ATOM 1936 O O . PHE B 1 60 ? 2.973 15.328 -3.115 1 94.56 60 PHE B O 1
ATOM 1943 N N . ARG B 1 61 ? 1.865 14.031 -4.508 1 95.5 61 ARG B N 1
ATOM 1944 C CA . ARG B 1 61 ? 2.756 12.883 -4.359 1 95.5 61 ARG B CA 1
ATOM 1945 C C . ARG B 1 61 ? 3.773 12.828 -5.496 1 95.5 61 ARG B C 1
ATOM 1947 O O . ARG B 1 61 ? 3.467 12.352 -6.59 1 95.5 61 ARG B O 1
ATOM 1954 N N . TYR B 1 62 ? 4.93 13.227 -5.203 1 95.62 62 TYR B N 1
ATOM 1955 C CA . TYR B 1 62 ? 5.98 13.461 -6.184 1 95.62 62 TYR B CA 1
ATOM 1956 C C . TYR B 1 62 ? 6.293 12.188 -6.965 1 95.62 62 TYR B C 1
ATOM 1958 O O . TYR B 1 62 ? 6.391 12.219 -8.195 1 95.62 62 TYR B O 1
ATOM 1966 N N . PRO B 1 63 ? 6.395 11 -6.297 1 97.31 63 PRO B N 1
ATOM 1967 C CA . PRO B 1 63 ? 6.793 9.805 -7.043 1 97.31 63 PRO B CA 1
ATOM 1968 C C . PRO B 1 63 ? 5.797 9.43 -8.141 1 97.31 63 PRO B C 1
ATOM 1970 O O . PRO B 1 63 ? 6.18 8.852 -9.156 1 97.31 63 PRO B O 1
ATOM 1973 N N . VAL B 1 64 ? 4.527 9.789 -7.91 1 96.94 64 VAL B N 1
ATOM 1974 C CA . VAL B 1 64 ? 3.527 9.398 -8.898 1 96.94 64 VAL B CA 1
ATOM 1975 C C . VAL B 1 64 ? 3.148 10.602 -9.758 1 96.94 64 VAL B C 1
ATOM 1977 O O . VAL B 1 64 ? 2.35 10.477 -10.688 1 96.94 64 VAL B O 1
ATOM 1980 N N . GLY B 1 65 ? 3.631 11.797 -9.445 1 95.12 65 GLY B N 1
ATO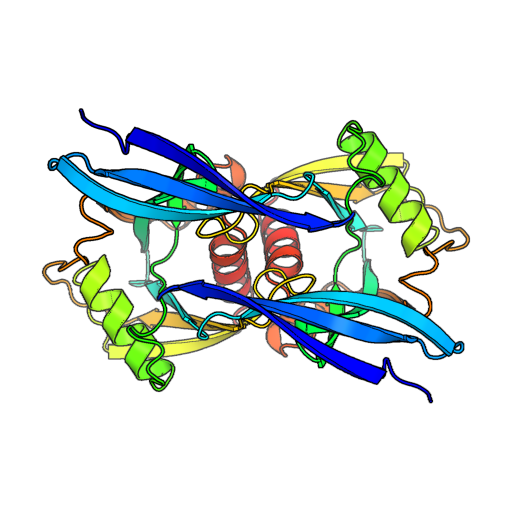M 1981 C CA . GLY B 1 65 ? 3.439 12.992 -10.25 1 95.12 65 GLY B CA 1
ATOM 1982 C C . GLY B 1 65 ? 2 13.477 -10.266 1 95.12 65 GLY B C 1
ATOM 1983 O O . GLY B 1 65 ? 1.528 13.992 -11.281 1 95.12 65 GLY B O 1
ATOM 1984 N N . ALA B 1 66 ? 1.313 13.266 -9.18 1 95.38 66 ALA B N 1
ATOM 1985 C CA . ALA B 1 66 ? -0.1 13.633 -9.156 1 95.38 66 ALA B CA 1
ATOM 1986 C C . ALA B 1 66 ? -0.539 14.031 -7.75 1 95.38 66 ALA B C 1
ATOM 1988 O O . ALA B 1 66 ? 0.038 13.578 -6.758 1 95.38 66 ALA B O 1
ATOM 1989 N N . ARG B 1 67 ? -1.541 14.922 -7.719 1 95.62 67 ARG B N 1
ATOM 1990 C CA . ARG B 1 67 ? -2.191 15.18 -6.438 1 95.62 67 ARG B CA 1
ATOM 1991 C C . ARG B 1 67 ? -3.1 14.023 -6.043 1 95.62 67 ARG B C 1
ATOM 1993 O O . ARG B 1 67 ? -3.771 13.438 -6.895 1 95.62 67 ARG B O 1
ATOM 2000 N N . ARG B 1 68 ? -3.119 13.664 -4.77 1 97.12 68 ARG B N 1
ATOM 2001 C CA . ARG B 1 68 ? -3.9 12.539 -4.266 1 97.12 68 ARG B CA 1
ATOM 2002 C C . ARG B 1 68 ? -4.711 12.938 -3.039 1 97.12 68 ARG B C 1
ATOM 2004 O O . ARG B 1 68 ? -4.176 13.531 -2.098 1 97.12 68 ARG B O 1
ATOM 2011 N N . TRP B 1 69 ? -6.016 12.648 -3.121 1 98.56 69 TRP B N 1
ATOM 2012 C CA . TRP B 1 69 ? -6.82 12.641 -1.902 1 98.56 69 TRP B CA 1
ATOM 2013 C C . TRP B 1 69 ? -6.578 11.367 -1.096 1 98.56 69 TRP B C 1
ATOM 2015 O O . TRP B 1 69 ? -6.602 10.266 -1.646 1 98.56 69 TRP B O 1
ATOM 2025 N N . GLU B 1 70 ? -6.309 11.531 0.189 1 98.62 70 GLU B N 1
ATOM 2026 C CA . GLU B 1 70 ? -5.969 10.43 1.089 1 98.62 70 GLU B CA 1
ATOM 2027 C C . GLU B 1 70 ? -6.477 10.695 2.502 1 98.62 70 GLU B C 1
ATOM 2029 O O . GLU B 1 70 ? -6.855 11.82 2.828 1 98.62 70 GLU B O 1
ATOM 2034 N N . PHE B 1 71 ? -6.547 9.641 3.305 1 98.88 71 PHE B N 1
ATOM 2035 C CA . PHE B 1 71 ? -6.711 9.875 4.734 1 98.88 71 PHE B CA 1
ATOM 2036 C C . PHE B 1 71 ? -5.422 10.414 5.348 1 98.88 71 PHE B C 1
ATOM 2038 O O . PHE B 1 71 ? -4.324 10.078 4.895 1 98.88 71 PHE B O 1
ATOM 2045 N N . PRO B 1 72 ? -5.531 11.32 6.379 1 98.31 72 PRO B N 1
ATOM 2046 C CA . PRO B 1 72 ? -4.312 11.805 7.035 1 98.31 72 PRO B CA 1
ATOM 2047 C C . PRO B 1 72 ? -3.449 10.664 7.574 1 98.31 72 PRO B C 1
ATOM 2049 O O . PRO B 1 72 ? -3.977 9.688 8.117 1 98.31 72 PRO B O 1
ATOM 2052 N N . GLN B 1 73 ? -2.207 10.812 7.375 1 97.62 73 GLN B N 1
ATOM 2053 C CA . GLN B 1 73 ? -1.26 9.781 7.785 1 97.62 73 GLN B CA 1
ATOM 2054 C C . GLN B 1 73 ? 0.156 10.344 7.883 1 97.62 73 GLN B C 1
ATOM 2056 O O . GLN B 1 73 ? 0.471 11.352 7.258 1 97.62 73 GLN B O 1
ATOM 2061 N N . GLY B 1 74 ? 0.95 9.648 8.688 1 95 74 GLY B N 1
ATOM 2062 C CA . GLY B 1 74 ? 2.332 10.086 8.789 1 95 74 GLY B CA 1
ATOM 2063 C C . GLY B 1 74 ? 3.129 9.32 9.828 1 95 74 GLY B C 1
ATOM 2064 O O . GLY B 1 74 ? 2.561 8.57 10.625 1 95 74 GLY B O 1
ATOM 2065 N N . ALA B 1 75 ? 4.41 9.438 9.719 1 93 75 ALA B N 1
ATOM 2066 C CA . ALA B 1 75 ? 5.371 8.844 10.648 1 93 75 ALA B CA 1
ATOM 2067 C C . ALA B 1 75 ? 6.02 9.906 11.523 1 93 75 ALA B C 1
ATOM 2069 O O . ALA B 1 75 ? 5.984 11.094 11.203 1 93 75 ALA B O 1
ATOM 2070 N N . ALA B 1 76 ? 6.523 9.422 12.602 1 87.19 76 ALA B N 1
ATOM 2071 C CA . ALA B 1 76 ? 7.203 10.352 13.5 1 87.19 76 ALA B CA 1
ATOM 2072 C C . ALA B 1 76 ? 8.453 10.93 12.844 1 87.19 76 ALA B C 1
ATOM 2074 O O . ALA B 1 76 ? 9.148 10.234 12.102 1 87.19 76 ALA B O 1
ATOM 2075 N N . PRO B 1 77 ? 8.711 12.172 13.164 1 78.75 77 PRO B N 1
ATOM 2076 C CA . PRO B 1 77 ? 9.93 12.781 12.625 1 78.75 77 PRO B CA 1
ATOM 2077 C C . PRO B 1 77 ? 11.195 12.172 13.219 1 78.75 77 PRO B C 1
ATOM 2079 O O . PRO B 1 77 ? 11.156 11.562 14.289 1 78.75 77 PRO B O 1
ATOM 2082 N N . ASP B 1 78 ? 12.258 12.25 12.453 1 78.81 78 ASP B N 1
ATOM 2083 C CA . ASP B 1 78 ? 13.602 11.914 12.906 1 78.81 78 ASP B CA 1
ATOM 2084 C C . ASP B 1 78 ? 13.664 10.469 13.398 1 78.81 78 ASP B C 1
ATOM 2086 O O . ASP B 1 78 ? 14.367 10.164 14.367 1 78.81 78 ASP B O 1
ATOM 2090 N N . HIS B 1 79 ? 12.836 9.703 12.938 1 72.5 79 HIS B N 1
ATOM 2091 C CA . HIS B 1 79 ? 12.797 8.273 13.234 1 72.5 79 HIS B CA 1
ATOM 2092 C C . HIS B 1 79 ? 12.445 8.016 14.695 1 72.5 79 HIS B C 1
ATOM 2094 O O . HIS B 1 79 ? 12.914 7.047 15.289 1 72.5 79 HIS B O 1
ATOM 2100 N N . ALA B 1 80 ? 11.742 9.086 15.266 1 78 80 ALA B N 1
ATOM 2101 C CA . ALA B 1 80 ? 11.305 8.906 16.641 1 78 80 ALA B CA 1
ATOM 2102 C C . ALA B 1 80 ? 10.258 7.793 16.75 1 78 80 ALA B C 1
ATOM 2104 O O . ALA B 1 80 ? 9.594 7.465 15.766 1 78 80 ALA B O 1
ATOM 2105 N N . HIS B 1 81 ? 10.352 7.105 17.891 1 79.31 81 HIS B N 1
ATOM 2106 C CA . HIS B 1 81 ? 9.297 6.141 18.156 1 79.31 81 HIS B CA 1
ATOM 2107 C C . HIS B 1 81 ? 8.203 6.75 19.031 1 79.31 81 HIS B C 1
ATOM 2109 O O 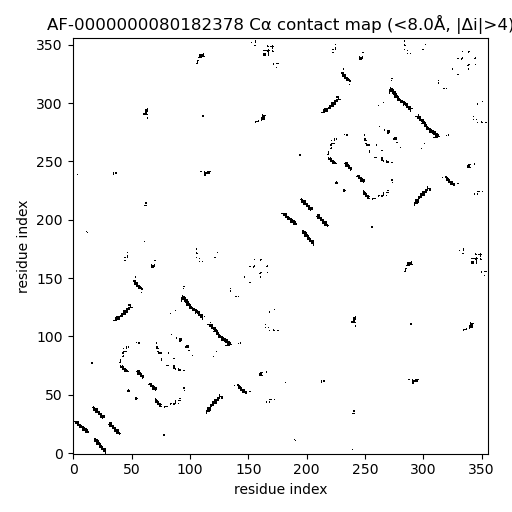. HIS B 1 81 ? 8.469 7.203 20.156 1 79.31 81 HIS B O 1
ATOM 2115 N N . LEU B 1 82 ? 7.07 6.938 18.438 1 86.31 82 LEU B N 1
ATOM 2116 C CA . LEU B 1 82 ? 5.895 7.375 19.172 1 86.31 82 LEU B CA 1
ATOM 2117 C C . LEU B 1 82 ? 4.867 6.254 19.281 1 86.31 82 LEU B C 1
ATOM 2119 O O . LEU B 1 82 ? 4.734 5.441 18.359 1 86.31 82 LEU B O 1
ATOM 2123 N N . GLU B 1 83 ? 4.168 6.297 20.406 1 94.19 83 GLU B N 1
ATOM 2124 C CA . GLU B 1 83 ? 3.033 5.387 20.531 1 94.19 83 GLU B CA 1
ATOM 2125 C C . GLU B 1 83 ? 2.006 5.633 19.422 1 94.19 83 GLU B C 1
ATOM 2127 O O . GLU B 1 83 ? 1.729 6.785 19.078 1 94.19 83 GLU B O 1
ATOM 2132 N N . PRO B 1 84 ? 1.493 4.613 18.922 1 95.25 84 PRO B N 1
ATOM 2133 C CA . PRO B 1 84 ? 0.616 4.715 17.75 1 95.25 84 PRO B CA 1
ATOM 2134 C C . PRO B 1 84 ? -0.538 5.695 17.969 1 95.25 84 PRO B C 1
ATOM 2136 O O . PRO B 1 84 ? -0.838 6.5 17.078 1 95.25 84 PRO B O 1
ATOM 2139 N N . PHE B 1 85 ? -1.168 5.68 19.141 1 97.31 85 PHE B N 1
ATOM 2140 C CA . PHE B 1 85 ? -2.289 6.57 19.406 1 97.31 85 PHE B CA 1
ATOM 2141 C C . PHE B 1 85 ? -1.838 8.023 19.406 1 97.31 85 PHE B C 1
ATOM 2143 O O . PHE B 1 85 ? -2.521 8.891 18.859 1 97.31 85 PHE B O 1
ATOM 2150 N N . GLU B 1 86 ? -0.721 8.234 20.031 1 96.56 86 GLU B N 1
ATOM 2151 C CA . GLU B 1 86 ? -0.162 9.586 20.078 1 96.56 86 GLU B CA 1
ATOM 2152 C C . GLU B 1 86 ? 0.185 10.07 18.672 1 96.56 86 GLU B C 1
ATOM 2154 O O . GLU B 1 86 ? -0.089 11.227 18.312 1 96.56 86 GLU B O 1
ATOM 2159 N N . LEU B 1 87 ? 0.787 9.227 17.906 1 96.94 87 LEU B N 1
ATOM 2160 C CA . LEU B 1 87 ? 1.146 9.578 16.531 1 96.94 87 LEU B CA 1
ATOM 2161 C C . LEU B 1 87 ? -0.097 9.891 15.711 1 96.94 87 LEU B C 1
ATOM 2163 O O . LEU B 1 87 ? -0.117 10.867 14.961 1 96.94 87 LEU B O 1
ATOM 2167 N N . ALA B 1 88 ? -1.123 9.07 15.883 1 98.25 88 ALA B N 1
ATOM 2168 C CA . ALA B 1 88 ? -2.379 9.281 15.172 1 98.25 88 ALA B CA 1
ATOM 2169 C C . ALA B 1 88 ? -2.973 10.648 15.484 1 98.25 88 ALA B C 1
ATOM 2171 O O . ALA B 1 88 ? -3.348 11.398 14.578 1 98.25 88 ALA B O 1
ATOM 2172 N N . ALA B 1 89 ? -3.006 10.969 16.766 1 97.81 89 ALA B N 1
ATOM 2173 C CA . ALA B 1 89 ? -3.561 12.25 17.203 1 97.81 89 ALA B CA 1
ATOM 2174 C C . ALA B 1 89 ? -2.73 13.414 16.672 1 97.81 89 ALA B C 1
ATOM 2176 O O . ALA B 1 89 ? -3.281 14.43 16.234 1 97.81 89 ALA B O 1
ATOM 2177 N N . ARG B 1 90 ? -1.486 13.266 16.719 1 95.38 90 ARG B N 1
ATOM 2178 C CA . ARG B 1 90 ? -0.582 14.305 16.25 1 95.38 90 ARG B CA 1
ATOM 2179 C C . ARG B 1 90 ? -0.775 14.555 14.75 1 95.38 90 ARG B C 1
ATOM 2181 O O . ARG B 1 90 ? -0.925 15.703 14.32 1 95.38 90 ARG B O 1
ATOM 2188 N N . GLU B 1 91 ? -0.773 13.508 13.906 1 96.56 91 GLU B N 1
ATOM 2189 C CA . GLU B 1 91 ? -0.924 13.641 12.461 1 96.56 91 GLU B CA 1
ATOM 2190 C C . GLU B 1 91 ? -2.275 14.25 12.102 1 96.56 91 GLU B C 1
ATOM 2192 O O . GLU B 1 91 ? -2.365 15.094 11.195 1 96.56 91 GLU B O 1
ATOM 2197 N N . LEU B 1 92 ? -3.305 13.773 12.812 1 98.12 92 LEU B N 1
ATOM 2198 C CA . LEU B 1 92 ? -4.637 14.328 12.578 1 98.12 92 LEU B CA 1
ATOM 2199 C C . LEU B 1 92 ? -4.645 15.836 12.797 1 98.12 92 LEU B C 1
ATOM 2201 O O . LEU B 1 92 ? -5.125 16.594 11.953 1 98.12 92 LEU B O 1
ATOM 2205 N N . ARG B 1 93 ? -4.102 16.281 13.891 1 97 93 ARG B N 1
ATOM 2206 C CA . ARG B 1 93 ? -4.074 17.688 14.234 1 97 93 ARG B CA 1
ATOM 2207 C C . ARG B 1 93 ? -3.213 18.484 13.25 1 97 93 ARG B C 1
ATOM 2209 O O . ARG B 1 93 ? -3.633 19.531 12.75 1 97 93 ARG B O 1
ATOM 2216 N N . GLU B 1 94 ? -2.096 18.047 12.93 1 95.56 94 GLU B N 1
ATOM 2217 C CA . GLU B 1 94 ? -1.157 18.766 12.07 1 95.56 94 GLU B CA 1
ATOM 2218 C C . GLU B 1 94 ? -1.707 18.906 10.656 1 95.56 94 GLU B C 1
ATOM 2220 O O . GLU B 1 94 ? -1.667 20 10.078 1 95.56 94 GLU B O 1
ATOM 2225 N N . GLU B 1 95 ? -2.242 17.844 10.125 1 96.81 95 GLU B N 1
ATOM 2226 C CA . GLU B 1 95 ? -2.625 17.844 8.719 1 96.81 95 GLU B CA 1
ATOM 2227 C C . GLU B 1 95 ? -4.02 18.438 8.523 1 96.81 95 GLU B C 1
ATOM 2229 O O . GLU B 1 95 ? -4.328 18.984 7.461 1 96.81 95 GLU B O 1
ATOM 2234 N N . THR B 1 96 ? -4.898 18.359 9.523 1 97.38 96 THR B N 1
ATOM 2235 C CA . THR B 1 96 ? -6.293 18.719 9.297 1 97.38 96 THR B CA 1
ATOM 2236 C C . THR B 1 96 ? -6.754 19.766 10.305 1 97.38 96 THR B C 1
ATOM 2238 O O . THR B 1 96 ? -7.801 20.391 10.117 1 97.38 96 THR B O 1
ATOM 2241 N N . GLY B 1 97 ? -6.016 19.984 11.414 1 97.12 97 GLY B N 1
ATOM 2242 C CA . GLY B 1 97 ? -6.441 20.844 12.492 1 97.12 97 GLY B CA 1
ATOM 2243 C C . GLY B 1 97 ? -7.461 20.203 13.414 1 97.12 97 GLY B C 1
ATOM 2244 O O . GLY B 1 97 ? -7.844 20.781 14.43 1 97.12 97 GLY B O 1
ATOM 2245 N N . LEU B 1 98 ? -7.852 19 13.117 1 98.25 98 LEU B N 1
ATOM 2246 C CA . LEU B 1 98 ? -8.906 18.328 13.875 1 98.25 98 LEU B CA 1
ATOM 2247 C C . LEU B 1 98 ? -8.344 17.688 15.133 1 98.25 98 LEU B C 1
ATOM 2249 O O . LEU B 1 98 ? -7.199 17.234 15.141 1 98.25 98 LEU B O 1
ATOM 2253 N N . ARG B 1 99 ? -9.133 17.656 16.109 1 98.12 99 ARG B N 1
ATOM 2254 C CA . ARG B 1 99 ? -8.93 16.828 17.297 1 98.12 99 ARG B CA 1
ATOM 2255 C C . ARG B 1 99 ? -10.062 15.828 17.469 1 98.12 99 ARG B C 1
ATOM 2257 O O . ARG B 1 99 ? -11.156 16.031 16.922 1 98.12 99 ARG B O 1
ATOM 2264 N N . ALA B 1 100 ? -9.797 14.773 18.172 1 98.56 100 ALA B N 1
ATOM 2265 C CA . ALA B 1 100 ? -10.805 13.742 18.391 1 98.56 100 ALA B CA 1
ATOM 2266 C C . ALA B 1 100 ? -10.789 13.281 19.844 1 98.56 100 ALA B C 1
ATOM 2268 O O . ALA B 1 100 ? -9.734 13.242 20.484 1 98.56 100 ALA B O 1
ATOM 2269 N N . SER B 1 101 ? -11.93 12.938 20.344 1 98.19 101 SER B N 1
ATOM 2270 C CA . SER B 1 101 ? -12.023 12.445 21.719 1 98.19 101 SER B CA 1
ATOM 2271 C C . SER B 1 101 ? -11.844 10.938 21.781 1 98.19 101 SER B C 1
ATOM 2273 O O . SER B 1 101 ? -11.648 10.375 22.859 1 98.19 101 SER B O 1
ATOM 2275 N N . SER B 1 102 ? -11.953 10.25 20.625 1 98.38 102 SER B N 1
ATOM 2276 C CA . SER B 1 102 ? -11.82 8.797 20.594 1 98.38 102 SER B CA 1
ATOM 2277 C C . SER B 1 102 ? -11.047 8.344 19.359 1 98.38 102 SER B C 1
ATOM 2279 O O . SER B 1 102 ? -11.266 8.844 18.25 1 98.38 102 SER B O 1
ATOM 2281 N N . PHE B 1 103 ? -10.117 7.449 19.578 1 98.5 103 PHE B N 1
ATOM 2282 C CA . PHE B 1 103 ? -9.406 6.703 18.547 1 98.5 103 PHE B CA 1
ATOM 2283 C C . PHE B 1 103 ? -9.586 5.203 18.75 1 98.5 103 PHE B C 1
ATOM 2285 O O . PHE B 1 103 ? -9.336 4.684 19.844 1 98.5 103 PHE B O 1
ATOM 2292 N N . GLU B 1 104 ? -10.062 4.547 17.781 1 98.19 104 GLU B N 1
ATOM 2293 C CA . GLU B 1 104 ? -10.195 3.096 17.781 1 98.19 104 GLU B CA 1
ATOM 2294 C C . GLU B 1 104 ? -9.328 2.459 16.703 1 98.19 104 GLU B C 1
ATOM 2296 O O . GLU B 1 104 ? -9.305 2.932 15.562 1 98.19 104 GLU B O 1
ATOM 2301 N N . ILE B 1 105 ? -8.633 1.396 17.047 1 98.25 105 ILE B N 1
ATOM 2302 C CA . ILE B 1 105 ? -7.816 0.678 16.078 1 98.25 105 ILE B CA 1
ATOM 2303 C C . ILE B 1 105 ? -8.711 -0.11 15.125 1 98.25 105 ILE B C 1
ATOM 2305 O O . ILE B 1 105 ? -9.523 -0.929 15.562 1 98.25 105 ILE B O 1
ATOM 2309 N N . LEU B 1 106 ? -8.602 0.193 13.836 1 98.38 106 LEU B N 1
ATOM 2310 C CA . LEU B 1 106 ? -9.289 -0.596 12.82 1 98.38 106 LEU B CA 1
ATOM 2311 C C . LEU B 1 106 ? -8.453 -1.803 12.406 1 98.38 106 LEU B C 1
ATOM 2313 O O . LEU B 1 106 ? -9 -2.824 11.984 1 98.38 106 LEU B O 1
ATOM 2317 N N . GLY B 1 107 ? -7.145 -1.729 12.531 1 97.88 107 GLY B N 1
ATOM 2318 C CA . GLY B 1 107 ? -6.207 -2.777 12.156 1 97.88 107 GLY B CA 1
ATOM 2319 C C . GLY B 1 107 ? -4.836 -2.246 11.789 1 97.88 107 GLY B C 1
ATOM 2320 O O . GLY B 1 107 ? -4.441 -1.167 12.234 1 97.88 107 GLY B O 1
ATOM 2321 N N . LYS B 1 108 ? -4.016 -3.074 11.156 1 98.12 108 LYS B N 1
ATOM 2322 C CA . LYS B 1 108 ? -2.695 -2.746 10.633 1 98.12 108 LYS B CA 1
ATOM 2323 C C . LYS B 1 108 ? -2.619 -3.02 9.133 1 98.12 108 LYS B C 1
ATOM 2325 O O . LYS B 1 108 ? -3.336 -3.879 8.617 1 98.12 108 LYS B O 1
ATOM 2330 N N . VAL B 1 109 ? -1.773 -2.248 8.5 1 98.75 109 VAL B N 1
ATOM 2331 C CA . VAL B 1 109 ? -1.533 -2.533 7.086 1 98.75 109 VAL B CA 1
ATOM 2332 C C . VAL B 1 109 ? -0.032 -2.547 6.812 1 98.75 109 VAL B C 1
ATOM 2334 O O . VAL B 1 109 ? 0.694 -1.65 7.25 1 98.75 109 VAL B O 1
ATOM 2337 N N . ASP B 1 110 ? 0.467 -3.621 6.152 1 98.62 110 ASP B N 1
ATOM 2338 C CA . ASP B 1 110 ? 1.811 -3.602 5.582 1 98.62 110 ASP B CA 1
ATOM 2339 C C . ASP B 1 110 ? 1.879 -2.676 4.371 1 98.62 110 ASP B C 1
ATOM 2341 O O . ASP B 1 110 ? 1.014 -2.727 3.492 1 98.62 110 ASP B O 1
ATOM 2345 N N . VAL B 1 111 ? 2.883 -1.851 4.316 1 97.81 111 VAL B N 1
ATOM 2346 C CA . VAL B 1 111 ? 3.121 -1.001 3.154 1 97.81 111 VAL B CA 1
ATOM 2347 C C . VAL B 1 111 ? 4.055 -1.713 2.176 1 97.81 111 VAL B C 1
ATOM 2349 O O . VAL B 1 111 ? 5.262 -1.789 2.404 1 97.81 111 VAL B O 1
ATOM 2352 N N . ALA B 1 112 ? 3.527 -2.26 1.083 1 96.94 112 ALA B N 1
ATOM 2353 C CA . ALA B 1 112 ? 4.32 -2.914 0.048 1 96.94 112 ALA B CA 1
ATOM 2354 C C . ALA B 1 112 ? 5.27 -3.945 0.655 1 96.94 112 ALA B C 1
ATOM 2356 O O . ALA B 1 112 ? 6.488 -3.832 0.52 1 96.94 112 ALA B O 1
ATOM 2357 N N . PRO B 1 113 ? 4.762 -5.008 1.214 1 97.06 113 PRO B N 1
ATOM 2358 C CA . PRO B 1 113 ? 5.578 -5.93 2.004 1 97.06 113 PRO B CA 1
ATOM 2359 C C . PRO B 1 113 ? 6.594 -6.695 1.155 1 97.06 113 PRO B C 1
ATOM 2361 O O . PRO B 1 113 ? 7.465 -7.379 1.696 1 97.06 113 PRO B O 1
ATOM 2364 N N . GLY B 1 114 ? 6.566 -6.566 -0.119 1 94.75 114 GLY B N 1
ATOM 2365 C CA . GLY B 1 114 ? 7.582 -7.16 -0.976 1 94.75 114 GLY B CA 1
ATOM 2366 C C . GLY B 1 114 ? 8.883 -6.379 -0.986 1 94.75 114 GLY B C 1
ATOM 2367 O O . GLY B 1 114 ? 9.914 -6.887 -1.431 1 94.75 114 GLY B O 1
ATOM 2368 N N . MET B 1 115 ? 8.797 -5.141 -0.469 1 97.06 115 MET B N 1
ATOM 2369 C CA . MET B 1 115 ? 10.016 -4.34 -0.566 1 97.06 115 MET B CA 1
ATOM 2370 C C . MET B 1 115 ? 10.234 -3.52 0.701 1 97.06 115 MET B C 1
ATOM 2372 O O . MET B 1 115 ? 11.32 -2.998 0.931 1 97.06 115 MET B O 1
ATOM 2376 N N . THR B 1 116 ? 9.195 -3.314 1.497 1 97.88 116 THR B N 1
ATOM 2377 C CA . THR B 1 116 ? 9.312 -2.447 2.662 1 97.88 116 THR B CA 1
ATOM 2378 C C . THR B 1 116 ? 9.016 -3.219 3.945 1 97.88 116 THR B C 1
ATOM 2380 O O . THR B 1 116 ? 8.203 -4.145 3.943 1 97.88 116 THR B O 1
ATOM 2383 N N . SER B 1 117 ? 9.703 -2.803 5.027 1 97.62 117 SER B N 1
ATOM 2384 C CA . SER B 1 117 ? 9.43 -3.361 6.348 1 97.62 117 SER B CA 1
ATOM 2385 C C . SER B 1 117 ? 8.414 -2.506 7.105 1 97.62 117 SER B C 1
ATOM 2387 O O . SER B 1 117 ? 8.117 -2.779 8.273 1 97.62 117 SER B O 1
ATOM 2389 N N . GLN B 1 118 ? 7.906 -1.484 6.492 1 96.5 118 GLN B N 1
ATOM 2390 C CA . GLN B 1 118 ? 7.066 -0.489 7.152 1 96.5 118 GLN B CA 1
ATOM 2391 C C . GLN B 1 118 ? 5.668 -1.039 7.418 1 96.5 118 GLN B C 1
ATOM 2393 O O . GLN B 1 118 ? 5.082 -1.699 6.559 1 96.5 118 GLN B O 1
ATOM 2398 N N . LEU B 1 119 ? 5.168 -0.781 8.594 1 96.75 119 LEU B N 1
ATOM 2399 C CA . LEU B 1 119 ? 3.814 -1.102 9.031 1 96.75 119 LEU B CA 1
ATOM 2400 C C . LEU B 1 119 ? 3.055 0.162 9.422 1 96.75 119 LEU B C 1
ATOM 2402 O O . LEU B 1 119 ? 3.641 1.096 9.977 1 96.75 119 LEU B O 1
ATOM 2406 N N . GLY B 1 120 ? 1.75 0.198 9.086 1 97.62 120 GLY B N 1
ATOM 2407 C CA . GLY B 1 120 ? 0.893 1.292 9.516 1 97.62 120 GLY B CA 1
ATOM 2408 C C . GLY B 1 120 ? -0.205 0.855 10.469 1 97.62 120 GLY B C 1
ATOM 2409 O O . GLY B 1 120 ? -0.837 -0.183 10.258 1 97.62 120 GLY B O 1
ATOM 2410 N N . TRP B 1 121 ? -0.374 1.621 11.5 1 98.38 121 TRP B N 1
ATOM 2411 C CA . TRP B 1 121 ? -1.55 1.474 12.352 1 98.38 121 TRP B CA 1
ATOM 2412 C C . TRP B 1 121 ? -2.703 2.33 11.844 1 98.38 121 TRP B C 1
ATOM 2414 O O . TRP B 1 121 ? -2.537 3.529 11.609 1 98.38 121 TRP B O 1
ATOM 2424 N N . VAL B 1 122 ? -3.875 1.694 11.648 1 98.88 122 VAL B N 1
ATOM 2425 C CA . VAL B 1 122 ? -5.035 2.395 11.109 1 98.88 122 VAL B CA 1
ATOM 2426 C C . VAL B 1 122 ? -6.047 2.656 12.219 1 98.88 122 VAL B C 1
ATOM 2428 O O . VAL B 1 122 ? -6.453 1.732 12.93 1 98.88 122 VAL B O 1
ATOM 2431 N N . PHE B 1 123 ? -6.473 3.904 12.32 1 98.88 123 PHE B N 1
ATOM 2432 C CA . PHE B 1 123 ? -7.422 4.32 13.352 1 98.88 123 PHE B CA 1
ATOM 2433 C C . PHE B 1 123 ? -8.664 4.934 12.719 1 98.88 123 PHE B C 1
ATOM 2435 O O . PHE B 1 123 ? -8.602 5.516 11.641 1 98.88 123 PHE B O 1
ATOM 2442 N N . VAL B 1 124 ? -9.742 4.773 13.383 1 98.81 124 VAL B N 1
ATOM 2443 C CA . VAL B 1 124 ? -10.867 5.68 13.164 1 98.81 124 VAL B CA 1
ATOM 2444 C C . VAL B 1 124 ? -10.961 6.672 14.328 1 98.81 124 VAL B C 1
ATOM 2446 O O . VAL B 1 124 ? -10.828 6.289 15.492 1 98.81 124 VAL B O 1
ATOM 2449 N N . ALA B 1 125 ? -10.992 7.883 14.039 1 98.88 125 ALA B N 1
ATOM 2450 C CA . ALA B 1 125 ? -11.133 8.953 15.023 1 98.88 125 ALA B CA 1
ATOM 2451 C C . ALA B 1 125 ? -12.562 9.5 15.031 1 98.88 125 ALA B C 1
ATOM 2453 O O . ALA B 1 125 ? -13.094 9.891 13.992 1 98.88 125 ALA B O 1
ATOM 2454 N N . THR B 1 126 ? -13.188 9.586 16.172 1 98.56 126 THR B N 1
ATOM 2455 C CA . THR B 1 126 ? -14.555 10.078 16.328 1 98.56 126 THR B CA 1
ATOM 2456 C C . THR B 1 126 ? -14.633 11.109 17.453 1 98.56 126 THR B C 1
ATOM 2458 O O . THR B 1 126 ? -13.664 11.312 18.188 1 98.56 126 THR B O 1
ATOM 2461 N N . GLY B 1 127 ? -15.828 11.766 17.609 1 98.25 127 GLY B N 1
ATOM 2462 C CA . GLY B 1 127 ? -15.898 12.891 18.531 1 98.25 127 GLY B CA 1
ATOM 2463 C C . GLY B 1 127 ? -14.992 14.047 18.141 1 98.25 127 GLY B C 1
ATOM 2464 O O . GLY B 1 127 ? -14.18 14.508 18.953 1 98.25 127 GLY B O 1
ATOM 2465 N N . ILE B 1 128 ? -15.18 14.562 16.969 1 98.12 128 ILE B N 1
ATOM 2466 C CA . ILE B 1 128 ? -14.258 15.469 16.281 1 98.12 128 ILE B CA 1
ATOM 2467 C C . ILE B 1 128 ? -14.555 16.906 16.703 1 98.12 128 ILE B C 1
ATOM 2469 O O . ILE B 1 128 ? -15.711 17.312 16.781 1 98.12 128 ILE B O 1
ATOM 2473 N N . THR B 1 129 ? -13.531 17.562 16.969 1 97.5 129 THR B N 1
ATOM 2474 C CA . THR B 1 129 ? -13.57 19.016 17.141 1 97.5 129 THR B CA 1
ATOM 2475 C C . THR B 1 129 ? -12.648 19.703 16.141 1 97.5 129 THR B C 1
ATOM 2477 O O . THR B 1 129 ? -11.539 19.234 15.891 1 97.5 129 THR B O 1
ATOM 2480 N N . GLU B 1 130 ? -13.148 20.781 15.602 1 94.5 130 GLU B N 1
ATOM 2481 C CA . GLU B 1 130 ? -12.406 21.469 14.539 1 94.5 130 GLU B CA 1
ATOM 2482 C C . GLU B 1 130 ? -11.352 22.406 15.117 1 94.5 130 GLU B C 1
ATOM 2484 O O . GLU B 1 130 ? -11.5 22.891 16.234 1 94.5 130 GLU B O 1
ATOM 2489 N N . GLY B 1 131 ? -10.281 22.547 14.43 1 92.75 131 GLY B N 1
ATOM 2490 C CA . GLY B 1 131 ? -9.195 23.469 14.703 1 92.75 131 GLY B CA 1
ATOM 2491 C C . GLY B 1 131 ? -8.438 23.891 13.461 1 92.75 131 GLY B C 1
ATOM 2492 O O . GLY B 1 131 ? -8.938 23.75 12.344 1 92.75 131 GLY B O 1
ATOM 2493 N N . GLU B 1 132 ? -7.266 24.547 13.703 1 89.25 132 GLU B N 1
ATOM 2494 C CA . GLU B 1 132 ? -6.449 25.016 12.594 1 89.25 132 GLU B CA 1
ATOM 2495 C C . GLU B 1 132 ? -5.324 24.031 12.281 1 89.25 132 GLU B C 1
ATOM 2497 O O . GLU B 1 132 ? -4.613 23.594 13.188 1 89.25 132 GLU B O 1
ATOM 2502 N N . ALA B 1 133 ? -5.281 23.812 10.922 1 85.12 133 ALA B N 1
ATOM 2503 C CA . ALA B 1 133 ? -4.207 22.922 10.492 1 85.12 133 ALA B CA 1
ATOM 2504 C C . ALA B 1 133 ? -2.844 23.594 10.633 1 85.12 133 ALA B C 1
ATOM 2506 O O . ALA B 1 133 ? -2.746 24.828 10.586 1 85.12 133 ALA B O 1
ATOM 2507 N N . ALA B 1 134 ? -1.791 22.766 10.867 1 87.62 134 ALA B N 1
ATOM 2508 C CA . ALA B 1 134 ? -0.396 23.203 10.906 1 87.62 134 ALA B CA 1
ATOM 2509 C C . ALA B 1 134 ? 0.509 22.203 10.188 1 87.62 134 ALA B C 1
ATOM 2511 O O . ALA B 1 134 ? 1.294 21.5 10.82 1 87.62 134 ALA B O 1
ATOM 2512 N N . PRO B 1 135 ? 0.383 22.25 8.891 1 82 135 PRO B N 1
ATOM 2513 C CA . PRO B 1 135 ? 1.164 21.266 8.141 1 82 135 PRO B CA 1
ATOM 2514 C C . PRO B 1 135 ? 2.666 21.531 8.195 1 82 135 PRO B C 1
ATOM 2516 O O . PRO B 1 135 ? 3.086 22.672 8.438 1 82 135 PRO B O 1
ATOM 2519 N N . GLU B 1 136 ? 3.432 20.438 7.98 1 81.19 136 GLU B N 1
ATOM 2520 C CA . GLU B 1 136 ? 4.887 20.547 7.91 1 81.19 136 GLU B CA 1
ATOM 2521 C C . GLU B 1 136 ? 5.32 21.344 6.676 1 81.19 136 GLU B C 1
ATOM 2523 O O . GLU B 1 136 ? 4.539 21.5 5.734 1 81.19 136 GLU B O 1
ATOM 2528 N N . HIS B 1 137 ? 6.539 21.781 6.773 1 80.12 137 HIS B N 1
ATOM 2529 C CA . HIS B 1 137 ? 7.09 22.578 5.688 1 80.12 137 HIS B CA 1
ATOM 2530 C C . HIS B 1 137 ? 7.004 21.844 4.355 1 80.12 137 HIS B C 1
ATOM 2532 O O . HIS B 1 137 ? 6.734 22.453 3.318 1 80.12 137 HIS B O 1
ATOM 2538 N N . GLU B 1 138 ? 7.141 20.484 4.367 1 78.94 138 GLU B N 1
ATOM 2539 C CA . GLU B 1 138 ? 7.133 19.672 3.162 1 78.94 138 GLU B CA 1
ATOM 2540 C C . GLU B 1 138 ? 5.719 19.531 2.6 1 78.94 138 GLU B C 1
ATOM 2542 O O . GLU B 1 138 ? 5.539 19.125 1.449 1 78.94 138 GLU B O 1
ATOM 2547 N N . GLU B 1 139 ? 4.773 19.953 3.33 1 80.62 139 GLU B N 1
ATOM 2548 C CA . GLU B 1 139 ? 3.371 19.781 2.955 1 80.62 139 GLU B CA 1
ATOM 2549 C C . GLU B 1 139 ? 2.705 21.141 2.709 1 80.62 139 GLU B C 1
ATOM 2551 O O . GLU B 1 139 ? 1.532 21.328 3.037 1 80.62 139 GLU B O 1
ATOM 2556 N N . GLN B 1 140 ? 3.393 22.094 2.141 1 77.62 140 GLN B N 1
ATOM 2557 C CA . GLN B 1 140 ? 2.953 23.469 1.95 1 77.62 140 GLN B CA 1
ATOM 2558 C C . GLN B 1 140 ? 1.696 23.531 1.087 1 77.62 140 GLN B C 1
ATOM 2560 O O . GLN B 1 140 ? 0.919 24.484 1.182 1 77.62 140 GLN B O 1
ATOM 2565 N N . ASP B 1 141 ? 1.544 22.531 0.327 1 81.06 141 ASP B N 1
ATOM 2566 C CA . ASP B 1 141 ? 0.443 22.594 -0.628 1 81.06 141 ASP B CA 1
ATOM 2567 C C . ASP B 1 141 ? -0.693 21.656 -0.223 1 81.06 141 ASP B C 1
ATOM 2569 O O . ASP B 1 141 ? -1.606 21.406 -1.011 1 81.06 141 ASP B O 1
ATOM 2573 N N . MET B 1 142 ? -0.626 21.234 1.003 1 90.75 142 MET B N 1
ATOM 2574 C CA . MET B 1 142 ? -1.648 20.281 1.432 1 90.75 142 MET B CA 1
ATOM 2575 C C . MET B 1 142 ? -2.977 20.984 1.685 1 90.75 142 MET B C 1
ATOM 2577 O O . MET B 1 142 ? -3.006 22.062 2.268 1 90.75 142 MET B O 1
ATOM 2581 N N . ARG B 1 143 ? -4.059 20.359 1.187 1 93.88 143 ARG B N 1
ATOM 2582 C CA . ARG B 1 143 ? -5.43 20.797 1.433 1 93.88 143 ARG B CA 1
ATOM 2583 C C . ARG B 1 143 ? -6.215 19.734 2.186 1 93.88 143 ARG B C 1
ATOM 2585 O O . ARG B 1 143 ? -5.812 18.562 2.225 1 93.88 143 ARG B O 1
ATOM 2592 N N . SER B 1 144 ? -7.262 20.172 2.875 1 97 144 SER B N 1
ATOM 2593 C CA . SER B 1 144 ? -8.125 19.25 3.611 1 97 144 SER B CA 1
ATOM 2594 C C . SER B 1 144 ? -9.594 19.625 3.441 1 97 144 SER B C 1
ATOM 2596 O O . SER B 1 144 ? -9.938 20.812 3.379 1 97 144 SER B O 1
ATOM 2598 N N . ALA B 1 145 ? -10.453 18.656 3.305 1 98 145 ALA B N 1
ATOM 2599 C CA . ALA B 1 145 ? -11.883 18.922 3.121 1 98 145 ALA B CA 1
ATOM 2600 C C . ALA B 1 145 ? -12.719 17.75 3.639 1 98 145 ALA B C 1
ATOM 2602 O O . ALA B 1 145 ? -12.227 16.625 3.77 1 98 145 ALA B O 1
ATOM 2603 N N . TRP B 1 146 ? -13.969 18.078 3.975 1 98.44 146 TRP B N 1
ATOM 2604 C CA . TRP B 1 146 ? -14.953 17.078 4.363 1 98.44 146 TRP B CA 1
ATOM 2605 C C . TRP B 1 146 ? -15.633 16.469 3.137 1 98.44 146 TRP B C 1
ATOM 2607 O O . TRP B 1 146 ? -15.969 17.203 2.193 1 98.44 146 TRP B O 1
ATOM 2617 N N . PHE B 1 147 ? -15.859 15.211 3.17 1 98.88 147 PHE B N 1
ATOM 2618 C CA . PHE B 1 147 ? -16.594 14.492 2.141 1 98.88 147 PHE B CA 1
ATOM 2619 C C . PHE B 1 147 ? -17.625 13.555 2.766 1 98.88 147 PHE B C 1
ATOM 2621 O O . PHE B 1 147 ? -17.344 12.898 3.771 1 98.88 147 PHE B O 1
ATOM 2628 N N . SER B 1 148 ? -18.812 13.5 2.182 1 98.69 148 SER B N 1
ATOM 2629 C CA . SER B 1 148 ? -19.797 12.516 2.627 1 98.69 148 SER B CA 1
ATOM 2630 C C . SER B 1 148 ? -19.312 11.094 2.354 1 98.69 148 SER B C 1
ATOM 2632 O O . SER B 1 148 ? -18.375 10.891 1.574 1 98.69 148 SER B O 1
ATOM 2634 N N . ARG B 1 149 ? -19.969 10.164 3.051 1 98.12 149 ARG B N 1
ATOM 2635 C CA . ARG B 1 149 ? -19.672 8.758 2.777 1 98.12 149 ARG B CA 1
ATOM 2636 C C . ARG B 1 149 ? -19.844 8.445 1.297 1 98.12 149 ARG B C 1
ATOM 2638 O O . ARG B 1 149 ? -19 7.789 0.691 1 98.12 149 ARG B O 1
ATOM 2645 N N . ALA B 1 150 ? -20.922 8.922 0.697 1 98.19 150 ALA B N 1
ATOM 2646 C CA . ALA B 1 150 ? -21.188 8.695 -0.72 1 98.19 150 ALA B CA 1
ATOM 2647 C C . ALA B 1 150 ? -20.078 9.281 -1.591 1 98.19 150 ALA B C 1
ATOM 2649 O O . ALA B 1 150 ? -19.656 8.672 -2.576 1 98.19 150 ALA B O 1
ATOM 2650 N N . ASP B 1 151 ? -19.625 10.445 -1.251 1 98.69 151 ASP B N 1
ATOM 2651 C CA . ASP B 1 151 ? -18.562 11.094 -2 1 98.69 151 ASP B CA 1
ATOM 2652 C C . ASP B 1 151 ? -17.266 10.281 -1.934 1 98.69 151 ASP B C 1
ATOM 2654 O O . ASP B 1 151 ? -16.609 10.07 -2.953 1 98.69 151 ASP B O 1
ATOM 2658 N N . VAL B 1 152 ? -16.906 9.805 -0.709 1 98.81 152 VAL B N 1
ATOM 2659 C CA . VAL B 1 152 ? -15.695 9.031 -0.521 1 98.81 152 VAL B CA 1
ATOM 2660 C C . VAL B 1 152 ? -15.75 7.758 -1.362 1 98.81 152 VAL B C 1
ATOM 2662 O O . VAL B 1 152 ? -14.797 7.426 -2.066 1 98.81 152 VAL B O 1
ATOM 2665 N N . GLU B 1 153 ? -16.875 7.07 -1.318 1 98.44 153 GLU B N 1
ATOM 2666 C CA . GLU B 1 153 ? -17.031 5.828 -2.07 1 98.44 153 GLU B CA 1
ATOM 2667 C C . GLU B 1 153 ? -16.984 6.082 -3.574 1 98.44 153 GLU B C 1
ATOM 2669 O O . GLU B 1 153 ? -16.359 5.316 -4.316 1 98.44 153 GLU B O 1
ATOM 2674 N N . GLN B 1 154 ? -17.578 7.164 -4.023 1 98.25 154 GLN B N 1
ATOM 2675 C CA . GLN B 1 154 ? -17.516 7.539 -5.43 1 98.25 154 GLN B CA 1
ATOM 2676 C C . GLN B 1 154 ? -16.078 7.906 -5.828 1 98.25 154 GLN B C 1
ATOM 2678 O O . GLN B 1 154 ? -15.633 7.578 -6.926 1 98.25 154 GLN B O 1
ATOM 2683 N N . MET B 1 155 ? -15.375 8.633 -4.984 1 98.75 155 MET B N 1
ATOM 2684 C CA . MET B 1 155 ? -14 9.039 -5.234 1 98.75 155 MET B CA 1
ATOM 2685 C C . MET B 1 155 ? -13.086 7.828 -5.352 1 98.75 155 MET B C 1
ATOM 2687 O O . MET B 1 155 ? -12.156 7.816 -6.16 1 98.75 155 MET B O 1
ATOM 2691 N N . ILE B 1 156 ? -13.352 6.766 -4.508 1 98.62 156 ILE B N 1
ATOM 2692 C CA . ILE B 1 156 ? -12.586 5.531 -4.605 1 98.62 156 ILE B CA 1
ATOM 2693 C C . ILE B 1 156 ? -12.898 4.828 -5.926 1 98.62 156 ILE B C 1
ATOM 2695 O O . ILE B 1 156 ? -11.992 4.453 -6.664 1 98.62 156 ILE B O 1
ATOM 2699 N N . ARG B 1 157 ? -14.156 4.746 -6.301 1 97.69 157 ARG B N 1
ATOM 2700 C CA . ARG B 1 157 ? -14.57 4.078 -7.531 1 97.69 157 ARG B CA 1
ATOM 2701 C C . ARG B 1 157 ? -14.008 4.789 -8.758 1 97.69 157 ARG B C 1
ATOM 2703 O O . ARG B 1 157 ? -13.609 4.141 -9.727 1 97.69 157 ARG B O 1
ATOM 2710 N N . ALA B 1 158 ? -13.945 6.09 -8.688 1 97.38 158 ALA B N 1
ATOM 2711 C CA . ALA B 1 158 ? -13.578 6.906 -9.836 1 97.38 158 ALA B CA 1
ATOM 2712 C C . ALA B 1 158 ? -12.07 7.074 -9.938 1 97.38 158 ALA B C 1
ATOM 2714 O O . ALA B 1 158 ? -11.562 7.703 -10.875 1 97.38 158 ALA B O 1
ATOM 2715 N N . GLY B 1 159 ? -11.328 6.551 -9.031 1 97.62 159 GLY B N 1
ATOM 2716 C CA . GLY B 1 159 ? -9.875 6.645 -9.078 1 97.62 159 GLY B CA 1
ATOM 2717 C C . GLY B 1 159 ? -9.352 8 -8.641 1 97.62 159 GLY B C 1
ATOM 2718 O O . GLY B 1 159 ? -8.273 8.422 -9.07 1 97.62 159 GLY B O 1
ATOM 2719 N N . VAL B 1 160 ? -10.148 8.727 -7.844 1 98.19 160 VAL B N 1
ATOM 2720 C CA . VAL B 1 160 ? -9.711 9.977 -7.227 1 98.19 160 VAL B CA 1
ATOM 2721 C C . VAL B 1 160 ? -8.922 9.68 -5.957 1 98.19 160 VAL B C 1
ATOM 2723 O O . VAL B 1 160 ? -7.883 10.297 -5.703 1 98.19 160 VAL B O 1
ATOM 2726 N N . ILE B 1 161 ? -9.414 8.805 -5.094 1 98.69 161 ILE B N 1
ATOM 2727 C CA . ILE B 1 161 ? -8.633 8.164 -4.047 1 98.69 161 ILE B CA 1
ATOM 2728 C C . ILE B 1 161 ? -8.008 6.871 -4.578 1 98.69 161 ILE B C 1
ATOM 2730 O O . ILE B 1 161 ? -8.727 5.926 -4.91 1 98.69 161 ILE B O 1
ATOM 2734 N N . VAL B 1 162 ? -6.637 6.91 -4.641 1 98.5 162 VAL B N 1
ATOM 2735 C CA . VAL B 1 162 ? -6 5.832 -5.387 1 98.5 162 VAL B CA 1
ATOM 2736 C C . VAL B 1 162 ? -4.965 5.137 -4.504 1 98.5 162 VAL B C 1
ATOM 2738 O O . VAL B 1 162 ? -4.605 3.984 -4.75 1 98.5 162 VAL B O 1
ATOM 2741 N N . ASP B 1 163 ? -4.457 5.789 -3.488 1 98.44 163 ASP B N 1
ATOM 2742 C CA . ASP B 1 163 ? -3.404 5.164 -2.697 1 98.44 163 ASP B CA 1
ATOM 2743 C C . ASP B 1 163 ? -3.936 3.949 -1.939 1 98.44 163 ASP B C 1
ATOM 2745 O O . ASP B 1 163 ? -4.988 4.02 -1.299 1 98.44 163 ASP B O 1
ATOM 2749 N N . ALA B 1 164 ? -3.236 2.873 -1.988 1 98.75 164 ALA B N 1
ATOM 2750 C CA . ALA B 1 164 ? -3.67 1.592 -1.438 1 98.75 164 ALA B CA 1
ATOM 2751 C C . ALA B 1 164 ? -3.979 1.712 0.052 1 98.75 164 ALA B C 1
ATOM 2753 O O . ALA B 1 164 ? -4.93 1.101 0.546 1 98.75 164 ALA B O 1
ATOM 2754 N N . GLN B 1 165 ? -3.18 2.49 0.757 1 98.69 165 GLN B N 1
ATOM 2755 C CA . GLN B 1 165 ? -3.305 2.59 2.207 1 98.69 165 GLN B CA 1
ATOM 2756 C C . GLN B 1 165 ? -4.633 3.232 2.602 1 98.69 165 GLN B C 1
ATOM 2758 O O . GLN B 1 165 ? -5.297 2.771 3.531 1 98.69 165 GLN B O 1
ATOM 2763 N N . SER B 1 166 ? -5.039 4.258 1.886 1 98.88 166 SER B N 1
ATOM 2764 C CA . SER B 1 166 ? -6.309 4.91 2.191 1 98.88 166 SER B CA 1
ATOM 2765 C C . SER B 1 166 ? -7.492 4.027 1.808 1 98.88 166 SER B C 1
ATOM 2767 O O . SER B 1 166 ? -8.477 3.943 2.547 1 98.88 166 SER B O 1
ATOM 2769 N N . ILE B 1 167 ? -7.414 3.371 0.667 1 98.94 167 ILE B N 1
ATOM 2770 C CA . ILE B 1 167 ? -8.5 2.482 0.263 1 98.94 167 ILE B CA 1
ATOM 2771 C C . ILE B 1 167 ? -8.602 1.315 1.243 1 98.94 167 ILE B C 1
ATOM 2773 O O . ILE B 1 167 ? -9.703 0.918 1.63 1 98.94 167 ILE B O 1
ATOM 2777 N N . ALA B 1 168 ? -7.465 0.792 1.662 1 98.94 168 ALA B N 1
ATOM 2778 C CA . ALA B 1 168 ? -7.445 -0.278 2.656 1 98.94 168 ALA B CA 1
ATOM 2779 C C . ALA B 1 168 ? -8.062 0.184 3.973 1 98.94 168 ALA B C 1
ATOM 2781 O O . ALA B 1 168 ? -8.836 -0.55 4.594 1 98.94 168 ALA B O 1
ATOM 2782 N N . ALA B 1 169 ? -7.695 1.403 4.418 1 98.94 169 ALA B N 1
ATOM 2783 C CA . ALA B 1 169 ? -8.25 1.947 5.656 1 98.94 169 ALA B CA 1
ATOM 2784 C C . ALA B 1 169 ? -9.773 2.041 5.582 1 98.94 169 ALA B C 1
ATOM 2786 O O . ALA B 1 169 ? -10.469 1.682 6.531 1 98.94 169 ALA B O 1
ATOM 2787 N N . TYR B 1 170 ? -10.242 2.531 4.457 1 98.88 170 TYR B N 1
ATOM 2788 C CA . TYR B 1 170 ? -11.688 2.602 4.281 1 98.88 170 TYR B CA 1
ATOM 2789 C C . TYR B 1 170 ? -12.312 1.209 4.285 1 98.88 170 TYR B C 1
ATOM 2791 O O . TYR B 1 170 ? -13.398 1.006 4.836 1 98.88 170 TYR B O 1
ATOM 2799 N N . GLY B 1 171 ? -11.641 0.222 3.613 1 98.62 171 GLY B N 1
ATOM 2800 C CA . GLY B 1 171 ? -12.086 -1.16 3.676 1 98.62 171 GLY B CA 1
ATOM 2801 C C . GLY B 1 171 ? -12.195 -1.686 5.094 1 98.62 171 GLY B C 1
ATOM 2802 O O . GLY B 1 171 ? -13.188 -2.328 5.449 1 98.62 171 GLY B O 1
ATOM 2803 N N . LEU B 1 172 ? -11.141 -1.434 5.895 1 98.81 172 LEU B N 1
ATOM 2804 C CA . LEU B 1 172 ? -11.164 -1.822 7.301 1 98.81 172 LEU B CA 1
ATOM 2805 C C . LEU B 1 172 ? -12.344 -1.167 8.023 1 98.81 172 LEU B C 1
ATOM 2807 O O . LEU B 1 172 ? -13 -1.801 8.852 1 98.81 172 LEU B O 1
ATOM 2811 N N . PHE B 1 173 ? -12.57 0.114 7.73 1 98.75 173 PHE B N 1
ATOM 2812 C CA . PHE B 1 173 ? -13.695 0.84 8.312 1 98.75 173 PHE B CA 1
ATOM 2813 C C . PHE B 1 173 ? -15.016 0.162 7.969 1 98.75 173 PHE B C 1
ATOM 2815 O O . PHE B 1 173 ? -15.875 -0.019 8.836 1 98.75 173 PHE B O 1
ATOM 2822 N N . LEU B 1 174 ? -15.164 -0.216 6.645 1 97.81 174 LEU B N 1
ATOM 2823 C CA . LEU B 1 174 ? -16.391 -0.878 6.191 1 97.81 174 LEU B CA 1
ATOM 2824 C C . LEU B 1 174 ? -16.594 -2.197 6.93 1 97.81 174 LEU B C 1
ATOM 2826 O O . LEU B 1 174 ? -17.734 -2.604 7.176 1 97.81 174 LEU B O 1
ATOM 2830 N N . LEU B 1 175 ? -15.531 -2.883 7.285 1 97.62 175 LEU B N 1
ATOM 2831 C CA . LEU B 1 175 ? -15.602 -4.227 7.852 1 97.62 175 LEU B CA 1
ATOM 2832 C C . LEU B 1 175 ? -15.672 -4.176 9.375 1 97.62 175 LEU B C 1
ATOM 2834 O O . LEU B 1 175 ? -15.805 -5.211 10.023 1 97.62 175 LEU B O 1
ATOM 2838 N N . ARG B 1 176 ? -15.555 -2.965 9.898 1 92.25 176 ARG B N 1
ATOM 2839 C CA . ARG B 1 176 ? -15.531 -2.83 11.352 1 92.25 176 ARG B CA 1
ATOM 2840 C C . ARG B 1 176 ? -16.859 -3.271 11.961 1 92.25 176 ARG B C 1
ATOM 2842 O O . ARG B 1 176 ? -17.922 -3.041 11.383 1 92.25 176 ARG B O 1
ATOM 2849 N N . GLU B 1 177 ? -16.875 -4.277 12.727 1 74.81 177 GLU B N 1
ATOM 2850 C CA . GLU B 1 177 ? -18.094 -4.711 13.414 1 74.81 177 GLU B CA 1
ATOM 2851 C C . GLU B 1 177 ? -18.547 -3.668 14.43 1 74.81 177 GLU B C 1
ATOM 2853 O O . GLU B 1 177 ? -17.719 -2.957 15.008 1 74.81 177 GLU B O 1
ATOM 2858 N N . PRO B 1 178 ? -19.938 -3.441 14.516 1 62.84 178 PRO B N 1
ATOM 2859 C CA . PRO B 1 178 ? -20.484 -2.543 15.539 1 62.84 178 PRO B CA 1
ATOM 2860 C C . PRO B 1 178 ? -20.078 -2.943 16.953 1 62.84 178 PRO B C 1
ATOM 2862 O O . PRO B 1 178 ? -19.812 -4.121 17.219 1 62.84 178 PRO B O 1
#

Secondary structure (DSSP, 8-state):
--SPEEEEEEEEEE-SS-EEEEEEEE-TTS-EEEEEEEE---EEEEEEB-SSEEEEEEEEEGGGTEEEEE--EEE-GGG----HHHHHHHHHHHHH--EEEEEEEEEEEESSTTTB--EEEEEEEEEEE-------GGGTT-EEEEEEHHHHHHHHHTTSS-BHHHHHHHHHHHH---/--SPEEEEEEEEEE-SS-EEEEEEEE-TTS-EEEEEEEE---EEEEEEB-SSEEEEEEEEEGGGTEEEEE--EEE-GGG----HHHHHHHHHHHHH--EEEEEEEEEEEESSTTTB--EEEEEEEEEEE-------GGGTT-EEEEEEHHHHHHHHHTTSS-BHHHHHHHHHHHH---

InterPro domains:
  IPR000086 NUDIX hydrolase domain [PF00293] (44-156)
  IPR000086 NUDIX hydrolase domain [PS51462] (39-169)
  IPR015797 NUDIX hydrolase-like domain superfamily [SSF55811] (5-175)
  IPR060538 Nucleoside diphosphate sugar hydrolase, N-terminal domain [PF28549] (5-38)

Sequence (356 aa):
MPFIERVATREIYRNPWLVLREDDIRRPDGSPGIYSVVDKPHYALVVPYDGRRFRLVEQFRYPVGARRWEFPQGAAPDHAHLEPFELAARELREETGLRASSFEILGKVDVAPGMTSQLGWVFVATGITEGEAAPEHEEQDMRSAWFSRADVEQMIRAGVIVDAQSIAAYGLFLLREPMPFIERVATREIYRNPWLVLREDDIRRPDGSPGIYSVVDKPHYALVVPYDGRRFRLVEQFRYPVGARRWEFPQGAAPDHAHLEPFELAARELREETGLRASSFEILGKVDVAPGMTSQLGWVFVATGITEGEAAPEHEEQDMRSAWFSRADVEQMIRAGVIVDAQSIAAYGLFLLREP

pLDDT: mean 94.65, std 7.33, range [48.16, 98.94]

Foldseek 3Di:
DQAKAFDDKDWDDDDQFWTWMKTWIADPVGDIDIAIEIEGEAKEFEFEDAPWKTKWKWFQDVVVRDIATFTFMDGDGSSDDDDRVVRNQVSCCQQFVKGAPDKDWLDKDDDPVRHYPYIYTYIYGYRIDHGDHHYDPVGVPMDMDIDGPVRVVVCPVVCRHPDPVRVVSVVSVVVDDD/DQAKAFDDKDWDDDDQFWTWMKTWIADPVGDIDIAIEIEGEAKEFEFEDAPWKTKWKWFQDVVVRDIATFTFMDGDGSSDDDDRVVRNQVSCCQQFVKGAPDKDWLDKDDDPVRHYPYIYTYIYGYRIDHGDHHYDPVGVPMDMDIDGPVRVVVCPVVCRHPDPVRVVSVVSVVVDDD

Organism: NCBI:txid722731